Protein AF-A0A377NEA4-F1 (afdb_monomer_lite)

Structure (mmCIF, N/CA/C/O backbone):
data_AF-A0A377NEA4-F1
#
_entry.id   AF-A0A377NEA4-F1
#
loop_
_atom_site.group_PDB
_atom_site.id
_atom_site.type_symbol
_atom_site.label_atom_id
_atom_site.label_alt_id
_atom_site.label_comp_id
_atom_site.label_asym_id
_atom_site.label_entity_id
_atom_site.label_seq_id
_atom_site.pdbx_PDB_ins_code
_atom_site.Cartn_x
_atom_site.Cartn_y
_atom_site.Cartn_z
_atom_site.occupancy
_atom_site.B_iso_or_equiv
_atom_site.auth_seq_id
_atom_site.auth_comp_id
_atom_site.auth_asym_id
_atom_site.auth_atom_id
_atom_site.pdbx_PDB_model_num
ATOM 1 N N . MET A 1 1 ? -15.624 -3.177 6.284 1.00 82.00 1 MET A N 1
ATOM 2 C CA . MET A 1 1 ? -14.310 -3.693 6.730 1.00 82.00 1 MET A CA 1
ATOM 3 C C . MET A 1 1 ? -13.541 -2.515 7.301 1.00 82.00 1 MET A C 1
ATOM 5 O O . MET A 1 1 ? -13.669 -1.435 6.729 1.00 82.00 1 MET A O 1
ATOM 9 N N . ARG A 1 2 ? -12.853 -2.656 8.438 1.00 95.75 2 ARG A N 1
ATOM 10 C CA . ARG A 1 2 ? -12.165 -1.505 9.048 1.00 95.75 2 ARG A CA 1
ATOM 11 C C . ARG A 1 2 ? -10.877 -1.191 8.296 1.00 95.75 2 ARG A C 1
ATOM 13 O O . ARG A 1 2 ? -10.332 -2.080 7.638 1.00 95.75 2 ARG A O 1
ATOM 20 N N . SER A 1 3 ? -10.391 0.045 8.404 1.00 96.44 3 SER A N 1
ATOM 21 C CA . SER A 1 3 ? -9.118 0.464 7.796 1.00 96.44 3 SER A CA 1
ATOM 22 C C . SER A 1 3 ? -7.979 -0.491 8.177 1.00 96.44 3 SER A C 1
ATOM 24 O O . SER A 1 3 ? -7.179 -0.878 7.329 1.00 96.44 3 SER A O 1
ATOM 26 N N . HIS A 1 4 ? -7.989 -0.974 9.423 1.00 96.81 4 HIS A N 1
ATOM 27 C CA . HIS A 1 4 ? -6.994 -1.900 9.963 1.00 96.81 4 HIS A CA 1
ATOM 28 C C . HIS A 1 4 ? -6.944 -3.235 9.216 1.00 96.81 4 HIS A C 1
ATOM 30 O O . HIS A 1 4 ? -5.868 -3.697 8.846 1.00 96.81 4 HIS A O 1
ATOM 36 N N . ASP A 1 5 ? -8.103 -3.839 8.952 1.00 97.62 5 ASP A N 1
ATOM 37 C CA . ASP A 1 5 ? -8.181 -5.130 8.265 1.00 97.62 5 ASP A CA 1
ATOM 38 C C . ASP A 1 5 ? -7.689 -5.009 6.816 1.00 97.62 5 ASP A C 1
ATOM 40 O O . ASP A 1 5 ? -7.060 -5.921 6.281 1.00 97.62 5 ASP A O 1
ATOM 44 N N . ILE A 1 6 ? -7.971 -3.870 6.175 1.00 97.94 6 ILE A N 1
ATOM 45 C CA . ILE A 1 6 ? -7.527 -3.574 4.809 1.00 97.94 6 ILE A CA 1
ATOM 46 C C . ILE A 1 6 ? -6.016 -3.353 4.783 1.00 97.94 6 ILE A C 1
ATOM 48 O O . ILE A 1 6 ? -5.328 -3.948 3.956 1.00 97.94 6 ILE A O 1
ATOM 52 N N . PHE A 1 7 ? -5.487 -2.563 5.719 1.00 97.56 7 PHE A N 1
ATOM 53 C CA . PHE A 1 7 ? -4.051 -2.345 5.840 1.00 97.56 7 PHE A CA 1
ATOM 54 C C . PHE A 1 7 ? -3.306 -3.662 6.082 1.00 97.56 7 PHE A C 1
ATOM 56 O O . PHE A 1 7 ? -2.292 -3.915 5.441 1.00 97.56 7 PHE A O 1
ATOM 63 N N . ASN A 1 8 ? -3.850 -4.562 6.908 1.00 96.75 8 ASN A N 1
ATOM 64 C CA . ASN A 1 8 ? -3.272 -5.892 7.097 1.00 96.75 8 ASN A CA 1
ATOM 65 C C . ASN A 1 8 ? -3.204 -6.677 5.776 1.00 96.75 8 ASN A C 1
ATOM 67 O O . ASN A 1 8 ? -2.181 -7.293 5.487 1.00 96.75 8 ASN A O 1
ATOM 71 N N . LYS A 1 9 ? -4.230 -6.606 4.916 1.00 97.44 9 LYS A N 1
ATOM 72 C CA . LYS A 1 9 ? -4.179 -7.231 3.579 1.00 97.44 9 LYS A CA 1
ATOM 73 C C . LYS A 1 9 ? -3.094 -6.623 2.690 1.00 97.44 9 LYS A C 1
ATOM 75 O O . LYS A 1 9 ? -2.421 -7.371 1.983 1.00 97.44 9 LYS A O 1
ATOM 80 N N . ILE A 1 10 ? -2.891 -5.306 2.755 1.00 96.81 10 ILE A N 1
ATOM 81 C CA . ILE A 1 10 ? -1.784 -4.627 2.063 1.00 96.81 10 ILE A CA 1
ATOM 82 C C . ILE A 1 10 ? -0.439 -5.164 2.576 1.00 96.81 10 ILE A C 1
ATOM 84 O O . ILE A 1 10 ? 0.412 -5.546 1.777 1.00 96.81 10 ILE A O 1
ATOM 88 N N . THR A 1 11 ? -0.265 -5.305 3.895 1.00 94.88 11 THR A N 1
ATOM 89 C CA . THR A 1 11 ? 0.965 -5.885 4.466 1.00 94.88 11 THR A CA 1
ATOM 90 C C . THR A 1 11 ? 1.153 -7.366 4.133 1.00 94.88 11 THR A C 1
ATOM 92 O O . THR A 1 11 ? 2.282 -7.817 3.962 1.00 94.88 11 THR A O 1
ATOM 95 N N . CYS A 1 12 ? 0.073 -8.139 3.975 1.00 94.56 12 CYS A N 1
ATOM 96 C CA . CYS A 1 12 ? 0.162 -9.514 3.491 1.00 94.56 12 CYS A CA 1
ATOM 97 C C . CYS A 1 12 ? 0.663 -9.561 2.043 1.00 94.56 12 CYS A C 1
ATOM 99 O O . CYS A 1 12 ? 1.498 -10.405 1.729 1.00 94.56 12 CYS A O 1
ATOM 101 N N . ALA A 1 13 ? 0.190 -8.657 1.175 1.00 93.81 13 ALA A N 1
ATOM 102 C CA . ALA A 1 13 ? 0.702 -8.545 -0.188 1.00 93.81 13 ALA A CA 1
ATOM 103 C C . ALA A 1 13 ? 2.204 -8.221 -0.182 1.00 93.81 13 ALA A C 1
ATOM 105 O O . ALA A 1 13 ? 2.972 -8.923 -0.832 1.00 93.81 13 ALA A O 1
ATOM 106 N N . ASP A 1 14 ? 2.637 -7.247 0.625 1.00 93.44 14 ASP A N 1
ATOM 107 C CA . ASP A 1 14 ? 4.062 -6.957 0.827 1.00 93.44 14 ASP A CA 1
ATOM 108 C C . ASP A 1 14 ? 4.860 -8.186 1.303 1.00 93.44 14 ASP A C 1
ATOM 110 O O . ASP A 1 14 ? 5.918 -8.510 0.761 1.00 93.44 14 ASP A O 1
ATOM 114 N N . THR A 1 15 ? 4.337 -8.902 2.297 1.00 92.56 15 THR A N 1
ATOM 115 C CA . THR A 1 15 ? 4.993 -10.087 2.855 1.00 92.56 15 THR A CA 1
ATOM 116 C C . THR A 1 15 ? 5.183 -11.158 1.781 1.00 92.56 15 THR A C 1
ATOM 118 O O . THR A 1 15 ? 6.259 -11.740 1.676 1.00 92.56 15 THR A O 1
ATOM 121 N N . LEU A 1 16 ? 4.177 -11.397 0.935 1.00 92.50 16 LEU A N 1
ATOM 122 C CA . LEU A 1 16 ? 4.284 -12.335 -0.187 1.00 92.50 16 LEU A CA 1
ATOM 123 C C . LEU A 1 16 ? 5.343 -11.896 -1.206 1.00 92.50 16 LEU A C 1
ATOM 125 O O . LEU A 1 16 ? 6.103 -12.738 -1.680 1.00 92.50 16 LEU A O 1
ATOM 129 N N . LEU A 1 17 ? 5.436 -10.596 -1.502 1.00 91.50 17 LEU A N 1
ATOM 130 C CA . LEU A 1 17 ? 6.499 -10.048 -2.354 1.00 91.50 17 LEU A CA 1
ATOM 131 C C . LEU A 1 17 ? 7.889 -10.257 -1.733 1.00 91.50 17 LEU A C 1
ATOM 133 O O . LEU A 1 17 ? 8.845 -10.516 -2.457 1.00 91.50 17 LEU A O 1
ATOM 137 N N . SER A 1 18 ? 7.996 -10.204 -0.401 1.00 88.38 18 SER A N 1
ATOM 138 C CA . SER A 1 18 ? 9.235 -10.457 0.351 1.00 88.38 18 SER A CA 1
ATOM 139 C C . SER A 1 18 ? 9.760 -11.889 0.219 1.00 88.38 18 SER A C 1
ATOM 141 O O . SER A 1 18 ? 10.964 -12.113 0.303 1.00 88.38 18 SER A O 1
ATOM 143 N N . PHE A 1 19 ? 8.854 -12.844 -0.004 1.00 89.12 19 PHE A N 1
ATOM 144 C CA . PHE A 1 19 ? 9.151 -14.269 -0.167 1.00 89.12 19 PHE A CA 1
ATOM 145 C C . PHE A 1 19 ? 9.239 -14.684 -1.642 1.00 89.12 19 PHE A C 1
ATOM 147 O O . PHE A 1 19 ? 9.031 -15.852 -1.966 1.00 89.12 19 PHE A O 1
ATOM 154 N N . ASP A 1 20 ? 9.483 -13.727 -2.542 1.00 84.75 20 ASP A N 1
ATOM 155 C CA . ASP A 1 20 ? 9.518 -13.937 -3.992 1.00 84.75 20 ASP A CA 1
ATOM 156 C C . ASP A 1 20 ? 8.246 -14.596 -4.550 1.00 84.75 20 ASP A C 1
ATOM 158 O O . ASP A 1 20 ? 8.283 -15.292 -5.572 1.00 84.75 20 ASP A O 1
ATOM 162 N N . GLY A 1 21 ? 7.100 -14.336 -3.907 1.00 83.88 21 GLY A N 1
ATOM 163 C CA . GLY A 1 21 ? 5.803 -14.889 -4.270 1.00 83.88 21 GLY A CA 1
ATOM 164 C C . GLY A 1 21 ? 5.524 -14.806 -5.772 1.00 83.88 21 GLY A C 1
ATOM 165 O O . GLY A 1 21 ? 5.894 -13.850 -6.465 1.00 83.88 21 GLY A O 1
ATOM 166 N N . ILE A 1 22 ? 4.884 -15.846 -6.304 1.00 85.19 22 ILE A N 1
ATOM 167 C CA . ILE A 1 22 ? 4.523 -15.892 -7.721 1.00 85.19 22 ILE A CA 1
ATOM 168 C C . ILE A 1 22 ? 3.403 -14.880 -7.954 1.00 85.19 22 ILE A C 1
ATOM 170 O O . ILE A 1 22 ? 2.341 -14.982 -7.342 1.00 85.19 22 ILE A O 1
ATOM 174 N N . ILE A 1 23 ? 3.641 -13.929 -8.858 1.00 88.75 23 ILE A N 1
ATOM 175 C CA . ILE A 1 23 ? 2.627 -13.005 -9.366 1.00 88.75 23 ILE A CA 1
ATOM 176 C C . ILE A 1 23 ? 2.157 -13.575 -10.708 1.00 88.75 23 ILE A C 1
ATOM 178 O O . ILE A 1 23 ? 2.914 -13.508 -11.675 1.00 88.75 23 ILE A O 1
ATOM 182 N N . PRO A 1 24 ? 0.955 -14.175 -10.791 1.00 87.50 24 PRO A N 1
ATOM 183 C CA . PRO A 1 24 ? 0.503 -14.819 -12.026 1.00 87.50 24 PRO A CA 1
ATOM 184 C C . PRO A 1 24 ? 0.254 -13.819 -13.161 1.00 87.50 24 PRO A C 1
ATOM 186 O O . PRO A 1 24 ? 0.442 -14.153 -14.325 1.00 87.50 24 PRO A O 1
ATOM 189 N N . SER A 1 25 ? -0.180 -12.605 -12.810 1.00 94.38 25 SER A N 1
ATOM 190 C CA . SER A 1 25 ? -0.509 -11.516 -13.729 1.00 94.38 25 SER A CA 1
ATOM 191 C C . SER A 1 25 ? -0.237 -10.175 -13.044 1.00 94.38 25 SER A C 1
ATOM 193 O O . SER A 1 25 ? -0.700 -9.954 -11.921 1.00 94.38 25 SER A O 1
ATOM 195 N N . LEU A 1 26 ? 0.525 -9.295 -13.703 1.00 95.25 26 LEU A N 1
ATOM 196 C CA . LEU A 1 26 ? 0.824 -7.954 -13.187 1.00 95.25 26 LEU A CA 1
ATOM 197 C C . LEU A 1 26 ? -0.423 -7.062 -13.183 1.00 95.25 26 LEU A C 1
ATOM 199 O O . LEU A 1 26 ? -0.637 -6.354 -12.203 1.00 95.25 26 LEU A O 1
ATOM 203 N N . SER A 1 27 ? -1.276 -7.158 -14.210 1.00 96.88 27 SER A N 1
ATOM 204 C CA . SER A 1 27 ? -2.534 -6.402 -14.282 1.00 96.88 27 SER A CA 1
ATOM 205 C C . SER A 1 27 ? -3.480 -6.790 -13.152 1.00 96.88 27 SER A C 1
ATOM 207 O O . SER A 1 27 ? -3.945 -5.931 -12.412 1.00 96.88 27 SER A O 1
ATOM 209 N N . ASP A 1 28 ? -3.696 -8.089 -12.940 1.00 96.81 28 ASP A N 1
ATOM 210 C CA . ASP A 1 28 ? -4.617 -8.575 -11.906 1.00 96.81 28 ASP A CA 1
ATOM 211 C C . ASP A 1 28 ? -4.096 -8.227 -10.509 1.00 96.81 28 ASP A C 1
ATOM 213 O O . ASP A 1 28 ? -4.859 -8.021 -9.563 1.00 96.81 28 ASP A O 1
ATOM 217 N N . PHE A 1 29 ? -2.772 -8.211 -10.352 1.00 96.56 29 PHE A N 1
ATOM 218 C CA . PHE A 1 29 ? -2.146 -7.799 -9.110 1.00 96.56 29 PHE A CA 1
ATOM 219 C C . PHE A 1 29 ? -2.319 -6.297 -8.872 1.00 96.56 29 PHE A C 1
ATOM 221 O O . PHE A 1 29 ? -2.720 -5.909 -7.774 1.00 96.56 29 PHE A O 1
ATOM 228 N N . GLN A 1 30 ? -2.113 -5.469 -9.899 1.00 97.62 30 GLN A N 1
ATOM 229 C CA . GLN A 1 30 ? -2.366 -4.032 -9.840 1.00 97.62 30 GLN A CA 1
ATOM 230 C C . GLN A 1 30 ? -3.826 -3.738 -9.473 1.00 97.62 30 GLN A C 1
ATOM 232 O O . GLN A 1 30 ? -4.071 -2.999 -8.524 1.00 97.62 30 GLN A O 1
ATOM 237 N N . GLU A 1 31 ? -4.794 -4.363 -10.148 1.00 97.94 31 GLU A N 1
ATOM 238 C CA . GLU A 1 31 ? -6.228 -4.189 -9.872 1.00 97.94 31 GLU A CA 1
ATOM 239 C C . GLU A 1 31 ? -6.584 -4.527 -8.417 1.00 97.94 31 GLU A C 1
ATOM 241 O O . GLU A 1 31 ? -7.364 -3.819 -7.769 1.00 97.94 31 GLU A O 1
ATOM 246 N N . LYS A 1 32 ? -5.977 -5.582 -7.859 1.00 97.62 32 LYS A N 1
ATOM 247 C CA . LYS A 1 32 ? -6.152 -5.939 -6.444 1.00 97.62 32 LYS A CA 1
ATOM 248 C C . LYS A 1 32 ? -5.577 -4.879 -5.510 1.00 97.62 32 LYS A C 1
ATOM 250 O O . LYS A 1 32 ? -6.223 -4.558 -4.513 1.00 97.62 32 LYS A O 1
ATOM 255 N N . LEU A 1 33 ? -4.392 -4.343 -5.804 1.00 98.12 33 LEU A N 1
ATOM 256 C CA . LEU A 1 33 ? -3.793 -3.271 -5.005 1.00 98.12 33 LEU A CA 1
ATOM 257 C C . LEU A 1 33 ? -4.627 -1.988 -5.079 1.00 98.12 33 LEU A C 1
ATOM 259 O O . LEU A 1 33 ? -4.916 -1.410 -4.033 1.00 98.12 33 LEU A O 1
ATOM 263 N N . ILE A 1 34 ? -5.091 -1.603 -6.272 1.00 98.44 34 ILE A N 1
ATOM 264 C CA . ILE A 1 34 ? -6.008 -0.472 -6.485 1.00 98.44 34 ILE A CA 1
ATOM 265 C C . ILE A 1 34 ? -7.251 -0.641 -5.611 1.00 98.44 34 ILE A C 1
ATOM 267 O O . ILE A 1 34 ? -7.541 0.212 -4.775 1.00 98.44 34 ILE A O 1
ATOM 271 N N . THR A 1 35 ? -7.912 -1.797 -5.710 1.00 98.38 35 THR A N 1
ATOM 272 C CA . THR A 1 35 ? -9.117 -2.103 -4.925 1.00 98.38 35 THR A CA 1
ATOM 273 C C . THR A 1 35 ? -8.861 -1.995 -3.417 1.00 98.38 35 THR A C 1
ATOM 275 O O . THR A 1 35 ? -9.695 -1.478 -2.673 1.00 98.38 35 THR A O 1
ATOM 278 N N . LEU A 1 36 ? -7.714 -2.483 -2.930 1.00 98.44 36 LEU A N 1
ATOM 279 C CA . LEU A 1 36 ? -7.352 -2.384 -1.514 1.00 98.44 36 LEU A CA 1
ATOM 280 C C . LEU A 1 36 ? -7.123 -0.933 -1.078 1.00 98.44 36 LEU A C 1
ATOM 282 O O . LEU A 1 36 ? -7.578 -0.555 -0.001 1.00 98.44 36 LEU A O 1
ATOM 286 N N . ILE A 1 37 ? -6.452 -0.121 -1.894 1.00 98.44 37 ILE A N 1
ATOM 287 C CA . ILE A 1 37 ? -6.167 1.288 -1.589 1.00 98.44 37 ILE A CA 1
ATOM 288 C C . ILE A 1 37 ? -7.457 2.114 -1.587 1.00 98.44 37 ILE A C 1
ATOM 290 O O . ILE A 1 37 ? -7.681 2.897 -0.662 1.00 98.44 37 ILE A O 1
ATOM 294 N N . GLU A 1 38 ? -8.353 1.893 -2.550 1.00 98.44 38 GLU A N 1
ATOM 295 C CA . GLU A 1 38 ? -9.672 2.535 -2.584 1.00 98.44 38 GLU A CA 1
ATOM 296 C C . GLU A 1 38 ? -10.502 2.179 -1.348 1.00 98.44 38 GLU A C 1
ATOM 298 O O . GLU A 1 38 ? -11.049 3.063 -0.683 1.00 98.44 38 GLU A O 1
ATOM 303 N N . GLN A 1 39 ? -10.551 0.890 -0.988 1.00 98.50 39 GLN A N 1
ATOM 304 C CA . GLN A 1 39 ? -11.226 0.439 0.228 1.00 98.50 39 GLN A CA 1
ATOM 305 C C . GLN A 1 39 ? -10.601 1.060 1.476 1.00 98.50 39 GLN A C 1
ATOM 307 O O . GLN A 1 39 ? -11.326 1.456 2.387 1.00 98.50 39 GLN A O 1
ATOM 312 N N . PHE A 1 40 ? -9.271 1.159 1.531 1.00 98.56 40 PHE A N 1
ATOM 313 C CA . PHE A 1 40 ? -8.558 1.745 2.660 1.00 98.56 40 PHE A CA 1
ATOM 314 C C . PHE A 1 40 ? -8.907 3.225 2.826 1.00 98.56 40 PHE A C 1
ATOM 316 O O . PHE A 1 40 ? -9.321 3.636 3.911 1.00 98.56 40 PHE A O 1
ATOM 323 N N . SER A 1 41 ? -8.835 3.997 1.737 1.00 98.00 41 SER A N 1
ATOM 324 C CA . SER A 1 41 ? -9.225 5.411 1.692 1.00 98.00 41 SER A CA 1
ATOM 325 C C . SER A 1 41 ? -10.679 5.603 2.121 1.00 98.00 41 SER A C 1
ATOM 327 O O . SER A 1 41 ? -10.977 6.433 2.984 1.00 98.00 41 SER A O 1
ATOM 329 N N . PHE A 1 42 ? -11.592 4.795 1.573 1.00 98.38 42 PHE A N 1
ATOM 330 C CA . PHE A 1 42 ? -13.008 4.835 1.921 1.00 98.38 42 PHE A CA 1
ATOM 3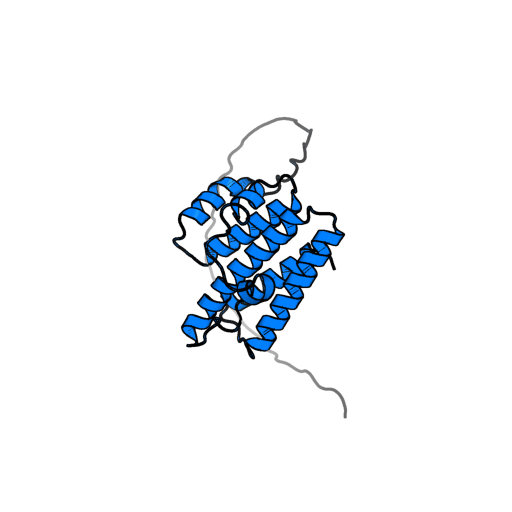31 C C . PHE A 1 42 ? -13.241 4.541 3.406 1.00 98.38 42 PHE A C 1
ATOM 333 O O . PHE A 1 42 ? -13.945 5.297 4.077 1.00 98.38 42 PHE A O 1
ATOM 340 N N . SER A 1 43 ? -12.629 3.483 3.942 1.00 98.44 43 SER A N 1
ATOM 341 C CA . SER A 1 43 ? -12.783 3.117 5.350 1.00 98.44 43 SER A CA 1
ATOM 342 C C . SER A 1 43 ? -12.204 4.171 6.288 1.00 98.44 43 SER A C 1
ATOM 344 O O . SER A 1 43 ? -12.850 4.490 7.279 1.00 98.44 43 SER A O 1
ATOM 346 N N . LEU A 1 44 ? -11.055 4.775 5.970 1.00 98.19 44 LEU A N 1
ATOM 347 C CA . LEU A 1 44 ? -10.497 5.862 6.779 1.00 98.19 44 LEU A CA 1
ATOM 348 C C . LEU A 1 44 ? -11.405 7.104 6.788 1.00 98.19 44 LEU A C 1
ATOM 350 O O . LEU A 1 44 ? -11.635 7.712 7.834 1.00 98.19 44 LEU A O 1
ATOM 354 N N . LYS A 1 45 ? -11.977 7.464 5.632 1.00 97.88 45 LYS A N 1
ATOM 355 C CA . LYS A 1 45 ? -12.955 8.560 5.528 1.00 97.88 45 LYS A CA 1
ATOM 356 C C . LYS A 1 45 ? -14.229 8.243 6.321 1.00 97.88 45 LYS A C 1
ATOM 358 O O . LYS A 1 45 ? -14.750 9.112 7.018 1.00 97.88 45 LYS A O 1
ATOM 363 N N . ALA A 1 46 ? -14.706 6.998 6.278 1.00 97.69 46 ALA A N 1
ATOM 364 C CA . ALA A 1 46 ? -15.852 6.538 7.067 1.00 97.69 46 ALA A CA 1
ATOM 365 C C . ALA A 1 46 ? -15.570 6.527 8.583 1.00 97.69 46 ALA A C 1
ATOM 367 O O . ALA A 1 46 ? -16.467 6.792 9.383 1.00 97.69 46 ALA A O 1
ATOM 368 N N . GLU A 1 47 ? -14.318 6.281 8.974 1.00 97.50 47 GLU A N 1
ATOM 369 C CA . GLU A 1 47 ? -13.813 6.378 10.350 1.00 97.50 47 GLU A CA 1
ATOM 370 C C . GLU A 1 47 ? -13.605 7.837 10.815 1.00 97.50 47 GLU A C 1
ATOM 372 O O . GLU A 1 47 ? -13.268 8.069 11.973 1.00 97.50 47 GLU A O 1
ATOM 377 N N . LYS A 1 48 ? -13.929 8.824 9.961 1.00 97.06 48 LYS A N 1
ATOM 378 C CA . LYS A 1 48 ? -13.895 10.276 10.223 1.00 97.06 48 LYS A CA 1
ATOM 379 C C . LYS A 1 48 ? -12.492 10.871 10.389 1.00 97.06 48 LYS A C 1
ATOM 381 O O . LYS A 1 48 ? -12.356 11.940 10.983 1.00 97.06 48 LYS A O 1
ATOM 386 N N . HIS A 1 49 ? -11.472 10.228 9.825 1.00 97.00 49 HIS A N 1
ATOM 387 C CA . HIS A 1 49 ? -10.131 10.807 9.739 1.00 97.00 49 HIS A CA 1
ATOM 388 C C . HIS A 1 49 ? -10.099 12.000 8.771 1.00 97.00 49 HIS A C 1
ATOM 390 O O . HIS A 1 49 ? -10.913 12.097 7.845 1.00 97.00 49 HIS A O 1
ATOM 396 N N . LEU A 1 50 ? -9.155 12.926 8.971 1.00 95.31 50 LEU A N 1
ATOM 397 C CA . LEU A 1 50 ? -9.039 14.122 8.135 1.00 95.31 50 LEU A CA 1
ATOM 398 C C . LEU A 1 50 ? -8.715 13.741 6.688 1.00 95.31 50 LEU A C 1
ATOM 400 O O . LEU A 1 50 ? -7.719 13.076 6.418 1.00 95.31 50 LEU A O 1
ATOM 404 N N . VAL A 1 51 ? -9.522 14.223 5.736 1.00 94.12 51 VAL A N 1
ATOM 405 C CA . VAL A 1 51 ? -9.405 13.862 4.309 1.00 94.12 51 VAL A CA 1
ATOM 406 C C . VAL A 1 51 ? -7.990 14.088 3.772 1.00 94.12 51 VAL A C 1
ATOM 408 O O . VAL A 1 51 ? -7.464 13.232 3.072 1.00 94.12 51 VAL A O 1
ATOM 411 N N . ILE A 1 52 ? -7.352 15.201 4.141 1.00 92.44 52 ILE A N 1
ATOM 412 C CA . ILE A 1 52 ? -5.983 15.516 3.712 1.00 92.44 52 ILE A CA 1
ATOM 413 C C . ILE A 1 52 ? -4.950 14.502 4.222 1.00 92.44 52 ILE A C 1
ATOM 415 O O . ILE A 1 52 ? -4.015 14.159 3.503 1.00 92.44 52 ILE A O 1
ATOM 419 N N . GLU A 1 53 ? -5.123 13.992 5.441 1.00 93.94 53 GLU A N 1
ATOM 420 C CA . GLU A 1 53 ? -4.236 12.984 6.021 1.00 93.94 53 GLU A CA 1
ATOM 421 C C . GLU A 1 53 ? -4.479 11.611 5.396 1.00 93.94 53 GLU A C 1
ATOM 423 O O . GLU A 1 53 ? -3.523 10.892 5.116 1.00 93.94 53 GLU A O 1
ATOM 428 N N . VAL A 1 54 ? -5.742 11.280 5.101 1.00 96.12 54 VAL A N 1
ATOM 429 C CA . VAL A 1 54 ? -6.102 10.056 4.374 1.00 96.12 54 VAL A CA 1
ATOM 430 C C . VAL A 1 54 ? -5.483 10.045 2.980 1.00 96.12 54 VAL A C 1
ATOM 432 O O . VAL A 1 54 ? -4.854 9.057 2.610 1.00 96.12 54 VAL A O 1
ATOM 435 N N . GLU A 1 55 ? -5.619 11.134 2.220 1.00 94.06 55 GLU A N 1
ATOM 436 C CA . GLU A 1 55 ? -5.020 11.252 0.884 1.00 94.06 55 GLU A CA 1
ATOM 437 C C . GLU A 1 55 ? -3.494 11.141 0.944 1.00 94.06 55 GLU A C 1
ATOM 439 O O . GLU A 1 55 ? -2.894 10.374 0.192 1.00 94.06 55 GLU A O 1
ATOM 444 N N . ARG A 1 56 ? -2.859 11.838 1.893 1.00 93.06 56 ARG A N 1
ATOM 445 C CA . ARG A 1 56 ? -1.407 11.778 2.093 1.00 93.06 56 ARG A CA 1
ATOM 446 C C . ARG A 1 56 ? -0.935 10.366 2.451 1.00 93.06 56 ARG A C 1
ATOM 448 O O . ARG A 1 56 ? 0.080 9.912 1.925 1.00 93.06 56 ARG A O 1
ATOM 455 N N . LEU A 1 57 ? -1.666 9.659 3.312 1.00 95.94 57 LEU A N 1
ATOM 456 C CA . LEU A 1 57 ? -1.355 8.279 3.682 1.00 95.94 57 LEU A CA 1
ATOM 457 C C . LEU A 1 57 ? -1.531 7.321 2.497 1.00 95.94 57 LEU A C 1
ATOM 459 O O . LEU A 1 57 ? -0.653 6.496 2.256 1.00 95.94 57 LEU A O 1
ATOM 463 N N . CYS A 1 58 ? -2.618 7.444 1.731 1.00 96.50 58 CYS A N 1
ATOM 464 C CA . CYS A 1 58 ? -2.850 6.614 0.545 1.00 96.50 58 CYS A CA 1
ATOM 465 C C . CYS A 1 58 ? -1.772 6.840 -0.519 1.00 96.50 58 CYS A C 1
ATOM 467 O O . CYS A 1 58 ? -1.262 5.873 -1.086 1.00 96.50 58 CYS A O 1
ATOM 469 N N . HIS A 1 59 ? -1.348 8.088 -0.722 1.00 94.88 59 HIS A N 1
ATOM 470 C CA . HIS A 1 59 ? -0.232 8.397 -1.607 1.00 94.88 59 HIS A CA 1
ATOM 471 C C . HIS A 1 59 ? 1.063 7.717 -1.142 1.00 94.88 59 HIS A C 1
ATOM 473 O O . HIS A 1 59 ? 1.780 7.126 -1.948 1.00 94.88 59 HIS A O 1
ATOM 479 N N . GLN A 1 60 ? 1.372 7.769 0.157 1.00 93.12 60 GLN A N 1
ATOM 480 C CA . GLN A 1 60 ? 2.554 7.100 0.706 1.00 93.12 60 GLN A CA 1
ATOM 481 C C . GLN A 1 60 ? 2.488 5.573 0.545 1.00 93.12 60 GLN A C 1
ATOM 483 O O . GLN A 1 60 ? 3.492 4.953 0.200 1.00 93.12 60 GLN A O 1
ATOM 488 N N . VAL A 1 61 ? 1.307 4.968 0.705 1.00 96.00 61 VAL A N 1
ATOM 489 C CA . VAL A 1 61 ? 1.090 3.539 0.423 1.00 96.00 61 VAL A CA 1
ATOM 490 C C . VAL A 1 61 ? 1.349 3.214 -1.052 1.00 96.00 61 VAL A C 1
ATOM 492 O O . VAL A 1 61 ? 2.047 2.241 -1.330 1.00 96.00 61 VAL A O 1
ATOM 495 N N . CYS A 1 62 ? 0.848 4.027 -1.990 1.00 95.56 62 CYS A N 1
ATOM 496 C CA . CYS A 1 62 ? 1.105 3.847 -3.425 1.00 95.56 62 CYS A CA 1
ATOM 497 C C . CYS A 1 62 ? 2.605 3.900 -3.729 1.00 95.56 62 CYS A C 1
ATOM 499 O O . CYS A 1 62 ? 3.142 2.981 -4.339 1.00 95.56 62 CYS A O 1
ATOM 501 N N . HIS A 1 63 ? 3.283 4.942 -3.239 1.00 92.00 63 HIS A N 1
ATOM 502 C CA . HIS A 1 63 ? 4.720 5.132 -3.428 1.00 92.00 63 HIS A CA 1
ATOM 503 C C . HIS A 1 63 ? 5.529 3.938 -2.910 1.00 92.00 63 HIS A C 1
ATOM 505 O O . HIS A 1 63 ? 6.369 3.392 -3.622 1.00 92.00 63 HIS A O 1
ATOM 511 N N . TYR A 1 64 ? 5.246 3.496 -1.685 1.00 93.06 64 TYR A N 1
ATOM 512 C CA . TYR A 1 64 ? 5.902 2.335 -1.095 1.00 93.06 64 TYR A CA 1
ATOM 513 C C . TYR A 1 64 ? 5.687 1.059 -1.922 1.00 93.06 64 TYR A C 1
ATOM 515 O O . TYR A 1 64 ? 6.648 0.345 -2.214 1.00 93.06 64 TYR A O 1
ATOM 523 N N . LEU A 1 65 ? 4.441 0.772 -2.317 1.00 95.44 65 LEU A N 1
ATOM 524 C CA . LEU A 1 65 ? 4.111 -0.431 -3.080 1.00 95.44 65 LEU A CA 1
ATOM 525 C C . LEU A 1 65 ? 4.755 -0.420 -4.470 1.00 95.44 65 LEU A C 1
ATOM 527 O O . LEU A 1 65 ? 5.279 -1.450 -4.883 1.00 95.44 65 LEU A O 1
ATOM 531 N N . ASP A 1 66 ? 4.791 0.724 -5.157 1.00 94.62 66 ASP A N 1
ATOM 532 C CA . ASP A 1 66 ? 5.449 0.844 -6.464 1.00 94.62 66 ASP A CA 1
ATOM 533 C C . ASP A 1 66 ? 6.940 0.487 -6.377 1.00 94.62 66 ASP A C 1
ATOM 535 O O . ASP A 1 66 ? 7.441 -0.295 -7.192 1.00 94.62 66 ASP A O 1
ATOM 539 N N . ILE A 1 67 ? 7.647 0.975 -5.350 1.00 91.69 67 ILE A N 1
ATOM 540 C CA . ILE A 1 67 ? 9.057 0.622 -5.114 1.00 91.69 67 ILE A CA 1
ATOM 541 C C . ILE A 1 67 ? 9.182 -0.863 -4.753 1.00 91.69 67 ILE A C 1
ATOM 543 O O . ILE A 1 67 ? 10.035 -1.571 -5.297 1.00 91.69 67 ILE A O 1
ATOM 547 N N . ARG A 1 68 ? 8.325 -1.360 -3.855 1.00 92.56 68 ARG A N 1
ATOM 548 C CA . ARG A 1 68 ? 8.361 -2.747 -3.380 1.00 92.56 68 ARG A CA 1
ATOM 549 C C . ARG A 1 68 ? 8.163 -3.752 -4.509 1.00 92.56 68 ARG A C 1
ATOM 551 O O . ARG A 1 68 ? 8.935 -4.706 -4.621 1.00 92.56 68 ARG A O 1
ATOM 558 N N . VAL A 1 69 ? 7.152 -3.534 -5.344 1.00 94.19 69 VAL A N 1
ATOM 559 C CA . VAL A 1 69 ? 6.855 -4.405 -6.482 1.00 94.19 69 VAL A CA 1
ATOM 560 C C . VAL A 1 69 ? 7.985 -4.333 -7.494 1.00 94.19 69 VAL A C 1
ATOM 562 O O . VAL A 1 69 ? 8.512 -5.379 -7.868 1.00 94.19 69 VAL A O 1
ATOM 565 N N . SER A 1 70 ? 8.442 -3.128 -7.844 1.00 92.31 70 SER A N 1
ATOM 566 C CA . SER A 1 70 ? 9.583 -2.945 -8.748 1.00 92.31 70 SER A CA 1
ATOM 567 C C . SER A 1 70 ? 10.807 -3.735 -8.284 1.00 92.31 70 SER A C 1
ATOM 569 O O . SER A 1 70 ? 11.384 -4.482 -9.068 1.00 92.31 70 SER A O 1
ATOM 571 N N . HIS A 1 71 ? 11.159 -3.661 -6.996 1.00 90.12 71 HIS A N 1
ATOM 572 C CA . HIS A 1 71 ? 12.266 -4.431 -6.426 1.00 90.12 71 HIS A CA 1
ATOM 573 C C . HIS A 1 71 ? 12.040 -5.951 -6.522 1.00 90.12 71 HIS A C 1
ATOM 575 O O . HIS A 1 71 ? 12.957 -6.688 -6.873 1.00 90.12 71 HIS A O 1
ATOM 581 N N . SER A 1 72 ? 10.823 -6.439 -6.254 1.00 90.94 72 SER A N 1
ATOM 582 C CA . SER A 1 72 ? 10.497 -7.875 -6.356 1.00 90.94 72 SER A CA 1
ATOM 583 C C . SER A 1 72 ? 10.530 -8.422 -7.793 1.00 90.94 72 SER A C 1
ATOM 585 O O . SER A 1 72 ? 10.695 -9.624 -8.000 1.00 90.94 72 SER A O 1
ATOM 587 N N . LEU A 1 73 ? 10.363 -7.549 -8.792 1.00 91.62 73 LEU A N 1
ATOM 588 C CA . LEU A 1 73 ? 10.362 -7.911 -10.210 1.00 91.62 73 LEU A CA 1
ATOM 589 C C . LEU A 1 73 ? 11.751 -7.840 -10.854 1.00 91.62 73 LEU A C 1
ATOM 591 O O . LEU A 1 73 ? 11.956 -8.477 -11.887 1.00 91.62 73 LEU A O 1
ATOM 595 N N . GLN A 1 74 ? 12.715 -7.141 -10.240 1.00 87.44 74 GLN A N 1
ATOM 596 C CA . GLN A 1 74 ? 14.085 -7.011 -10.764 1.00 87.44 74 GLN A CA 1
ATOM 597 C C . GLN A 1 74 ? 14.752 -8.367 -11.022 1.00 87.44 74 GLN A C 1
ATOM 599 O O . GLN A 1 74 ? 15.461 -8.526 -12.011 1.00 87.44 74 GLN A O 1
ATOM 604 N N . SER A 1 75 ? 14.500 -9.364 -10.171 1.00 84.31 75 SER A N 1
ATOM 605 C CA . SER A 1 75 ? 15.041 -10.720 -10.334 1.00 84.31 75 SER A CA 1
ATOM 606 C C . SER A 1 75 ? 14.375 -11.521 -11.462 1.00 84.31 75 SER A C 1
ATOM 608 O O . SER A 1 75 ? 14.900 -12.559 -11.861 1.00 84.31 75 SER A O 1
ATOM 610 N N . LYS A 1 76 ? 13.230 -11.055 -11.980 1.00 86.19 76 LYS A N 1
ATOM 611 C CA . LYS A 1 76 ? 12.362 -11.758 -12.942 1.00 86.19 76 LYS A CA 1
ATOM 612 C C . LYS A 1 76 ? 12.359 -11.118 -14.340 1.00 86.19 76 LYS A C 1
ATOM 614 O O . LYS A 1 76 ? 11.598 -11.571 -15.187 1.00 86.19 76 LYS A O 1
ATOM 619 N N . ASP A 1 77 ? 13.175 -10.085 -14.571 1.00 87.12 77 ASP A N 1
ATOM 620 C CA . ASP A 1 77 ? 13.227 -9.289 -15.816 1.00 87.12 77 ASP A CA 1
ATOM 621 C C . ASP A 1 77 ? 11.852 -8.729 -16.249 1.00 87.12 77 ASP A C 1
ATOM 623 O O . ASP A 1 77 ? 11.529 -8.592 -17.428 1.00 87.12 77 ASP A O 1
ATOM 627 N N . LEU A 1 78 ? 11.009 -8.419 -15.259 1.00 91.25 78 LEU A N 1
ATOM 628 C CA . LEU A 1 78 ? 9.696 -7.803 -15.441 1.00 91.25 78 LEU A CA 1
ATOM 629 C C . LEU A 1 78 ? 9.734 -6.344 -14.979 1.00 91.25 78 LEU A C 1
ATOM 631 O O . LEU A 1 78 ? 10.499 -5.980 -14.086 1.00 91.25 78 LEU A O 1
ATOM 635 N N . LYS A 1 79 ? 8.874 -5.509 -15.568 1.00 92.50 79 LYS A N 1
ATOM 636 C CA . LYS A 1 79 ? 8.781 -4.076 -15.257 1.00 92.50 79 LYS A CA 1
ATOM 637 C C . LYS A 1 79 ? 7.417 -3.712 -14.692 1.00 92.50 79 LYS A C 1
ATOM 639 O O . LYS A 1 79 ? 6.399 -4.251 -15.120 1.00 92.50 79 LYS A O 1
ATOM 644 N N . TRP A 1 80 ? 7.419 -2.773 -13.750 1.00 95.44 80 TRP A N 1
ATOM 645 C CA . TRP A 1 80 ? 6.214 -2.240 -13.111 1.00 95.44 80 TRP A CA 1
ATOM 646 C C . TRP A 1 80 ? 5.762 -0.889 -13.698 1.00 95.44 80 TRP A C 1
ATOM 648 O O . TRP A 1 80 ? 4.725 -0.372 -13.306 1.00 95.44 80 TRP A O 1
ATOM 658 N N . ASP A 1 81 ? 6.510 -0.325 -14.652 1.00 92.06 81 ASP A N 1
ATOM 659 C CA . ASP A 1 81 ? 6.327 1.050 -15.150 1.00 92.06 81 ASP A CA 1
ATOM 660 C C . ASP A 1 81 ? 4.911 1.334 -15.696 1.00 92.06 81 ASP A C 1
ATOM 662 O O . ASP A 1 81 ? 4.354 2.405 -15.456 1.00 92.06 81 ASP A O 1
ATOM 666 N N . ASP A 1 82 ? 4.296 0.358 -16.372 1.00 93.38 82 ASP A N 1
ATOM 667 C CA . ASP A 1 82 ? 2.932 0.471 -16.916 1.00 93.38 82 ASP A CA 1
ATOM 668 C C . ASP A 1 82 ? 1.836 0.288 -15.848 1.00 93.38 82 ASP A C 1
ATOM 670 O O . ASP A 1 82 ? 0.659 0.550 -16.100 1.00 93.38 82 ASP A O 1
ATOM 674 N N . TYR A 1 83 ? 2.220 -0.152 -14.648 1.00 95.94 83 TYR A N 1
ATOM 675 C CA . TYR A 1 83 ? 1.326 -0.535 -13.556 1.00 95.94 83 TYR A CA 1
ATOM 676 C C . TYR A 1 83 ? 1.475 0.359 -12.313 1.00 95.94 83 TYR A C 1
ATOM 678 O O . TYR A 1 83 ? 0.915 0.051 -11.258 1.00 95.94 83 TYR A O 1
ATOM 686 N N . LEU A 1 84 ? 2.192 1.482 -12.426 1.00 95.56 84 LEU A N 1
ATOM 687 C CA . LEU A 1 84 ? 2.436 2.402 -11.314 1.00 95.56 84 LEU A CA 1
ATOM 688 C C . LEU A 1 84 ? 1.126 2.874 -10.663 1.00 95.56 84 LEU A C 1
ATOM 690 O O . LEU A 1 84 ? 0.273 3.499 -11.301 1.00 95.56 84 LEU A O 1
ATOM 694 N N . LEU A 1 85 ? 0.991 2.615 -9.365 1.00 96.69 85 LEU A N 1
ATOM 695 C CA . LEU A 1 85 ? -0.157 3.005 -8.551 1.00 96.69 85 LEU A CA 1
ATOM 696 C C . LEU A 1 85 ? -0.211 4.520 -8.380 1.00 96.69 85 LEU A C 1
ATOM 698 O O . LEU A 1 85 ? -1.287 5.112 -8.459 1.00 96.69 85 LEU A O 1
ATOM 702 N N . LEU A 1 86 ? 0.946 5.164 -8.200 1.00 93.12 86 LEU A N 1
ATOM 703 C CA . LEU A 1 86 ? 1.018 6.622 -8.157 1.00 93.12 86 LEU A CA 1
ATOM 704 C C . LEU A 1 86 ? 0.478 7.253 -9.438 1.00 93.12 86 LEU A C 1
ATOM 706 O O . LEU A 1 86 ? -0.302 8.199 -9.369 1.00 93.12 86 LEU A O 1
ATOM 710 N N . HIS A 1 87 ? 0.842 6.697 -10.594 1.00 93.56 87 HIS A N 1
ATOM 711 C CA . HIS A 1 87 ? 0.328 7.177 -11.870 1.00 93.56 87 HIS A CA 1
ATOM 712 C C . HIS A 1 87 ? -1.185 6.943 -11.974 1.00 93.56 87 HIS A C 1
ATOM 714 O O . HIS A 1 87 ? -1.916 7.858 -12.348 1.00 93.56 87 HIS A O 1
ATOM 720 N N . HIS A 1 88 ? -1.668 5.764 -11.580 1.00 95.12 88 HIS A N 1
ATOM 721 C CA . HIS A 1 88 ? -3.095 5.449 -11.603 1.00 95.12 88 HIS A CA 1
ATOM 722 C C . HIS A 1 88 ? -3.943 6.440 -10.783 1.00 95.12 88 HIS A C 1
ATOM 724 O O . HIS A 1 88 ? -4.936 6.959 -11.288 1.00 95.12 88 HIS A O 1
ATOM 730 N N . PHE A 1 89 ? -3.554 6.721 -9.535 1.00 94.12 89 PHE A N 1
ATOM 731 C CA . PHE A 1 89 ? -4.352 7.558 -8.631 1.00 94.12 89 PHE A CA 1
ATOM 732 C C . PHE A 1 89 ? -4.093 9.061 -8.774 1.00 94.12 89 PHE A C 1
ATOM 734 O O . PHE A 1 89 ? -5.003 9.859 -8.551 1.00 94.12 89 PHE A O 1
ATOM 741 N N . TYR A 1 90 ? -2.867 9.461 -9.120 1.00 90.56 90 TYR A N 1
ATOM 742 C CA . TYR A 1 90 ? -2.422 10.857 -9.037 1.00 90.56 90 TYR A CA 1
ATOM 743 C C . TYR A 1 90 ? -1.885 11.420 -10.361 1.00 90.56 90 TYR A C 1
ATOM 745 O O . TYR A 1 90 ? -1.569 12.608 -10.432 1.00 90.56 90 TYR A O 1
ATOM 753 N N . GLY A 1 91 ? -1.829 10.616 -11.426 1.00 87.25 91 GLY A N 1
ATOM 754 C CA . GLY A 1 91 ? -1.311 11.035 -12.727 1.00 87.25 91 GLY A CA 1
ATOM 755 C C . GLY A 1 91 ? 0.222 11.050 -12.803 1.00 87.25 91 GLY A C 1
ATOM 756 O O . GLY A 1 91 ? 0.928 10.656 -11.874 1.00 87.25 91 GLY A O 1
ATOM 757 N N . TYR A 1 92 ? 0.762 11.495 -13.941 1.00 73.69 92 TYR A N 1
ATOM 758 C CA . TYR A 1 92 ? 2.205 11.698 -14.092 1.00 73.69 92 TYR A CA 1
ATOM 759 C C . TYR A 1 92 ? 2.674 12.894 -13.251 1.00 73.69 92 TYR A C 1
ATOM 761 O O . TYR A 1 92 ? 2.025 13.944 -13.281 1.00 73.69 92 TYR A O 1
ATOM 769 N N . PRO A 1 93 ? 3.821 12.798 -12.554 1.00 64.06 93 PRO A N 1
ATOM 770 C CA . PRO A 1 93 ? 4.343 13.916 -11.786 1.00 64.06 93 PRO A CA 1
ATOM 771 C C . PRO A 1 93 ? 4.753 15.070 -12.716 1.00 64.06 93 PRO A C 1
ATOM 773 O O . PRO A 1 93 ? 5.810 15.049 -13.343 1.00 64.06 93 PRO A O 1
ATOM 776 N N . THR A 1 94 ? 3.935 16.121 -12.780 1.00 46.56 94 THR A N 1
ATOM 777 C CA . THR A 1 94 ? 4.415 17.490 -13.036 1.00 46.56 94 THR A CA 1
ATOM 778 C C . THR A 1 94 ? 5.270 17.951 -11.846 1.00 46.56 94 THR A C 1
ATOM 780 O O . THR A 1 94 ? 5.048 17.465 -10.735 1.00 46.56 94 THR A O 1
ATOM 783 N N . PRO A 1 95 ? 6.274 18.830 -12.031 1.00 47.44 95 PRO A N 1
ATOM 784 C CA . PRO A 1 95 ? 7.366 18.979 -11.072 1.00 47.44 95 PRO A CA 1
ATOM 785 C C . PRO A 1 95 ? 6.883 19.315 -9.653 1.00 47.44 95 PRO A C 1
ATOM 787 O O . PRO A 1 95 ? 6.217 20.322 -9.436 1.00 47.44 95 PRO A O 1
ATOM 790 N N . ALA A 1 96 ? 7.280 18.421 -8.739 1.00 42.00 96 ALA A N 1
ATOM 791 C CA . ALA A 1 96 ? 7.294 18.471 -7.279 1.00 42.00 96 ALA A CA 1
ATOM 792 C C . ALA A 1 96 ? 6.035 19.022 -6.582 1.00 42.00 96 ALA A C 1
ATOM 794 O O . ALA A 1 96 ? 5.908 20.221 -6.344 1.00 42.00 96 ALA A O 1
ATOM 795 N N . LEU A 1 97 ? 5.178 18.116 -6.087 1.00 44.69 97 LEU A N 1
ATOM 796 C CA . LEU A 1 97 ? 4.382 18.402 -4.889 1.00 44.69 97 LEU A CA 1
ATOM 797 C C . LEU A 1 97 ? 5.348 18.548 -3.702 1.00 44.69 97 LEU A C 1
ATOM 799 O O . LEU A 1 97 ? 5.652 17.598 -2.985 1.00 44.69 97 LEU A O 1
ATOM 803 N N . THR A 1 98 ? 5.873 19.756 -3.537 1.00 45.88 98 THR A N 1
ATOM 804 C CA . THR A 1 98 ? 6.672 20.167 -2.389 1.00 45.88 98 THR A CA 1
ATOM 805 C C . THR A 1 98 ? 5.809 20.125 -1.122 1.00 45.88 98 THR A C 1
ATOM 807 O O . THR A 1 98 ? 4.677 20.613 -1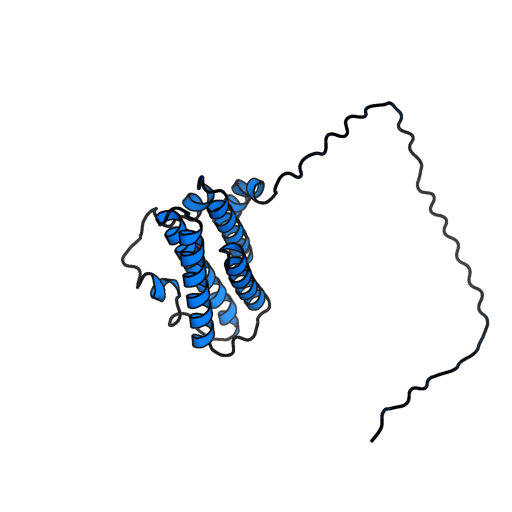.096 1.00 45.88 98 THR A O 1
ATOM 810 N N . ASP A 1 99 ? 6.351 19.488 -0.086 1.00 45.00 99 ASP A N 1
ATOM 811 C CA . ASP A 1 99 ? 5.955 19.481 1.332 1.00 45.00 99 ASP A CA 1
ATOM 812 C C . ASP A 1 99 ? 4.644 18.782 1.738 1.00 45.00 99 ASP A C 1
ATOM 814 O O . ASP A 1 99 ? 4.555 18.229 2.836 1.00 45.00 99 ASP A O 1
ATOM 818 N N . ASN A 1 100 ? 3.641 18.691 0.862 1.00 45.09 100 ASN A N 1
ATOM 819 C CA . ASN A 1 100 ? 2.328 18.140 1.231 1.00 45.09 100 ASN A CA 1
ATOM 820 C C . ASN A 1 100 ? 2.211 16.611 1.190 1.00 45.09 100 ASN A C 1
ATOM 822 O O . ASN A 1 100 ? 1.141 16.093 1.510 1.00 45.09 100 ASN A O 1
ATOM 826 N N . ILE A 1 101 ? 3.281 15.893 0.848 1.00 60.88 101 ILE A N 1
ATOM 827 C CA . ILE A 1 101 ? 3.310 14.424 0.787 1.00 60.88 101 ILE A CA 1
ATOM 828 C C . ILE A 1 101 ? 4.407 13.838 1.689 1.00 60.88 101 ILE A C 1
ATOM 830 O O . ILE A 1 101 ? 4.759 12.673 1.561 1.00 60.88 101 ILE A O 1
ATOM 834 N N . SER A 1 102 ? 4.984 14.613 2.609 1.00 77.50 102 SER A N 1
ATOM 835 C CA . SER A 1 102 ? 6.045 14.080 3.469 1.00 77.50 102 SER A CA 1
ATOM 836 C C . SER A 1 102 ? 5.496 13.020 4.432 1.00 77.50 102 SER A C 1
ATOM 838 O O . SER A 1 102 ? 4.519 13.261 5.151 1.00 77.50 102 SER A O 1
ATOM 840 N N . LEU A 1 103 ? 6.147 11.852 4.471 1.00 85.12 103 LEU A N 1
ATOM 841 C CA . LEU A 1 103 ? 5.908 10.813 5.476 1.00 85.12 103 LEU A CA 1
ATOM 842 C C . LEU A 1 103 ? 6.049 11.386 6.896 1.00 85.12 103 LEU A C 1
ATOM 844 O O . LEU A 1 103 ? 5.257 11.054 7.773 1.00 85.12 103 LEU A O 1
ATOM 848 N N . GLU A 1 104 ? 6.973 12.325 7.105 1.00 87.56 104 GLU A N 1
ATOM 849 C CA . GLU A 1 104 ? 7.182 13.007 8.388 1.00 87.56 104 GLU A CA 1
ATOM 850 C C . GLU A 1 104 ? 5.940 13.750 8.872 1.00 87.56 104 GLU A C 1
ATOM 852 O O . GLU A 1 104 ? 5.634 13.757 10.064 1.00 87.56 104 GLU A O 1
ATOM 857 N N . ALA A 1 105 ? 5.181 14.349 7.954 1.00 88.69 105 ALA A N 1
ATOM 858 C CA . ALA A 1 105 ? 3.961 15.052 8.315 1.00 88.69 105 ALA A CA 1
ATOM 859 C C . ALA A 1 105 ? 2.885 14.082 8.833 1.00 88.69 105 ALA A C 1
ATOM 861 O O . ALA A 1 105 ? 2.111 14.449 9.712 1.00 88.69 105 ALA A O 1
ATOM 862 N N . LEU A 1 106 ? 2.856 12.839 8.336 1.00 92.31 106 LEU A N 1
ATOM 863 C CA . LEU A 1 106 ? 1.986 11.786 8.872 1.00 92.31 106 LEU A CA 1
ATOM 864 C C . LEU A 1 106 ? 2.505 11.242 10.212 1.00 92.31 106 LEU A C 1
ATOM 866 O O . LEU A 1 106 ? 1.715 10.999 11.121 1.00 92.31 106 LEU A O 1
ATOM 870 N N . LEU A 1 107 ? 3.825 11.090 10.368 1.00 92.06 107 LEU A N 1
ATOM 871 C CA . LEU A 1 107 ? 4.454 10.651 11.626 1.00 92.06 107 LEU A CA 1
ATOM 872 C C . LEU A 1 107 ? 4.208 11.645 12.783 1.00 92.06 107 LEU A C 1
ATOM 874 O O . LEU A 1 107 ? 4.136 11.249 13.955 1.00 92.06 107 LEU A O 1
ATOM 878 N N . ASN A 1 108 ? 4.045 12.928 12.445 1.00 91.12 108 ASN A N 1
ATOM 879 C CA . ASN A 1 108 ? 3.691 14.024 13.353 1.00 91.12 108 ASN A CA 1
ATOM 880 C C . ASN A 1 108 ? 2.185 14.322 13.426 1.00 91.12 108 ASN A C 1
ATOM 882 O O . ASN A 1 108 ? 1.796 15.305 14.056 1.00 91.12 108 ASN A O 1
ATOM 886 N N . SER A 1 109 ? 1.334 13.503 12.801 1.00 92.00 109 SER A N 1
ATOM 887 C CA . SER A 1 109 ? -0.115 13.664 12.910 1.00 92.00 109 SER A CA 1
ATOM 888 C C . SER A 1 109 ? -0.571 13.562 14.372 1.00 92.00 109 SER A C 1
ATOM 890 O O . SER A 1 109 ? -0.043 12.766 15.154 1.00 92.00 109 SER A O 1
ATOM 892 N N . HIS A 1 110 ? -1.571 14.371 14.729 1.00 92.62 110 HIS A N 1
ATOM 893 C CA . HIS A 1 110 ? -2.264 14.273 16.018 1.00 92.62 110 HIS A CA 1
ATOM 894 C C . HIS A 1 110 ? -3.269 13.113 16.033 1.00 92.62 110 HIS A C 1
ATOM 896 O O . HIS A 1 110 ? -3.749 12.726 17.097 1.00 92.62 110 HIS A O 1
ATOM 902 N N . ASP A 1 111 ? -3.591 12.561 14.863 1.00 94.50 111 ASP A N 1
ATOM 903 C CA . ASP A 1 111 ? -4.399 11.365 14.733 1.00 94.50 111 ASP A CA 1
ATOM 904 C C . ASP A 1 111 ? -3.527 10.128 14.994 1.00 94.50 111 ASP A C 1
ATOM 906 O O . ASP A 1 111 ? -2.609 9.782 14.239 1.00 94.50 111 ASP A O 1
ATOM 910 N N . GLU A 1 112 ? -3.807 9.451 16.107 1.00 93.12 112 GLU A N 1
ATOM 911 C CA . GLU A 1 112 ? -3.058 8.268 16.531 1.00 93.12 112 GLU A CA 1
ATOM 912 C C . GLU A 1 112 ? -3.130 7.147 15.483 1.00 93.12 112 GLU A C 1
ATOM 914 O O . GLU A 1 112 ? -2.149 6.448 15.249 1.00 93.12 112 GLU A O 1
ATOM 919 N N . THR A 1 113 ? -4.263 6.996 14.796 1.00 94.94 113 THR A N 1
ATOM 920 C CA . THR A 1 113 ? -4.443 5.927 13.808 1.00 94.94 113 THR A CA 1
ATOM 921 C C . THR A 1 113 ? -3.621 6.207 12.552 1.00 94.94 113 THR A C 1
ATOM 923 O O . THR A 1 113 ? -2.901 5.328 12.072 1.00 94.94 113 THR A O 1
ATOM 926 N N . ILE A 1 114 ? -3.667 7.443 12.047 1.00 96.12 114 ILE A N 1
ATOM 927 C CA . ILE A 1 114 ? -2.869 7.862 10.886 1.00 96.12 114 ILE A 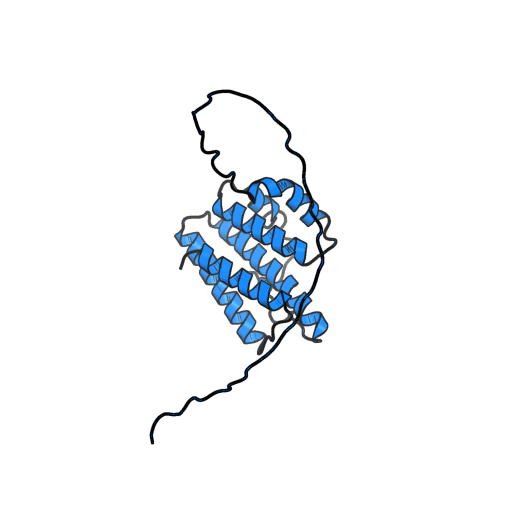CA 1
ATOM 928 C C . ILE A 1 114 ? -1.374 7.746 11.184 1.00 96.12 114 ILE A C 1
ATOM 930 O O . ILE A 1 114 ? -0.633 7.150 10.396 1.00 96.12 114 ILE A O 1
ATOM 934 N N . SER A 1 115 ? -0.929 8.270 12.328 1.00 94.75 115 SER A N 1
ATOM 935 C CA . SER A 1 115 ? 0.481 8.198 12.715 1.00 94.75 115 SER A CA 1
ATOM 936 C C . SER A 1 115 ? 0.949 6.750 12.890 1.00 94.75 115 SER A C 1
ATOM 938 O O . SER A 1 115 ? 2.022 6.401 12.399 1.00 94.75 115 SER A O 1
ATOM 940 N N . GLN A 1 116 ? 0.134 5.862 13.474 1.00 94.25 116 GLN A N 1
ATOM 941 C CA . GLN A 1 116 ? 0.445 4.430 13.560 1.00 94.25 116 GLN A CA 1
ATOM 942 C C . GLN A 1 116 ? 0.596 3.765 12.185 1.00 94.25 116 GLN A C 1
ATOM 944 O O . GLN A 1 116 ? 1.516 2.964 12.001 1.00 94.25 116 GLN A O 1
ATOM 949 N N . TYR A 1 117 ? -0.261 4.075 11.206 1.00 96.00 117 TYR A N 1
ATOM 950 C CA . TYR A 1 117 ? -0.084 3.551 9.846 1.00 96.00 117 TYR A CA 1
ATOM 951 C C . TYR A 1 117 ? 1.190 4.073 9.187 1.00 96.00 117 TYR A C 1
ATOM 953 O O . TYR A 1 117 ? 1.910 3.293 8.565 1.00 96.00 117 TYR A O 1
ATOM 961 N N . ALA A 1 118 ? 1.508 5.355 9.364 1.00 94.75 118 ALA A N 1
ATOM 962 C CA . ALA A 1 118 ? 2.731 5.949 8.836 1.00 94.75 118 ALA A CA 1
ATOM 963 C C . ALA A 1 118 ? 3.991 5.303 9.427 1.00 94.75 118 ALA A C 1
ATOM 965 O O . ALA A 1 118 ? 4.928 4.994 8.697 1.00 94.75 118 ALA A O 1
ATOM 966 N N . ILE A 1 119 ? 3.993 5.022 10.732 1.00 92.12 119 ILE A N 1
ATOM 967 C CA . ILE A 1 119 ? 5.100 4.328 11.399 1.00 92.12 119 ILE A CA 1
ATOM 968 C C . ILE A 1 119 ? 5.252 2.897 10.869 1.00 92.12 119 ILE A C 1
ATOM 970 O O . ILE A 1 119 ? 6.367 2.448 10.609 1.00 92.12 119 ILE A O 1
ATOM 974 N N . LYS A 1 120 ? 4.144 2.167 10.683 1.00 93.31 120 LYS A N 1
ATOM 975 C CA . LYS A 1 120 ? 4.189 0.823 10.086 1.00 93.31 120 LYS A CA 1
ATOM 976 C C . LYS A 1 120 ? 4.755 0.868 8.673 1.00 93.31 120 LYS A C 1
ATOM 978 O O . LYS A 1 120 ? 5.602 0.051 8.338 1.00 93.31 120 LYS A O 1
ATOM 983 N N . LEU A 1 121 ? 4.326 1.838 7.869 1.00 92.50 121 LEU A N 1
ATOM 984 C CA . LEU A 1 121 ? 4.836 2.028 6.517 1.00 92.50 121 LEU A CA 1
ATOM 985 C C . LEU A 1 121 ? 6.337 2.352 6.514 1.00 92.50 121 LEU A C 1
ATOM 987 O O . LEU A 1 121 ? 7.080 1.768 5.736 1.00 92.50 121 LEU A O 1
ATOM 991 N N . LEU A 1 122 ? 6.799 3.207 7.431 1.00 91.00 122 LEU A N 1
ATOM 992 C CA . LEU A 1 122 ? 8.220 3.498 7.620 1.00 91.00 122 LEU A CA 1
ATOM 993 C C . LEU A 1 122 ? 9.022 2.227 7.937 1.00 91.00 122 LEU A C 1
ATOM 995 O O . LEU A 1 122 ? 10.041 1.969 7.301 1.00 91.00 122 LEU A O 1
ATOM 999 N N . ALA A 1 123 ? 8.539 1.405 8.873 1.00 89.44 123 ALA A N 1
ATOM 1000 C CA . ALA A 1 123 ? 9.190 0.145 9.227 1.00 89.44 123 ALA A CA 1
ATOM 1001 C C . ALA A 1 123 ? 9.282 -0.816 8.027 1.00 89.44 123 ALA A C 1
ATOM 1003 O O . ALA A 1 123 ? 10.305 -1.474 7.833 1.00 89.44 123 ALA A O 1
ATOM 1004 N N . LEU A 1 124 ? 8.240 -0.871 7.194 1.00 89.06 124 LEU A N 1
ATOM 1005 C CA . LEU A 1 124 ? 8.243 -1.653 5.959 1.00 89.06 124 LEU A CA 1
ATOM 1006 C C . LEU A 1 124 ? 9.258 -1.120 4.932 1.00 89.06 124 LEU A C 1
ATOM 1008 O O . LEU A 1 124 ? 9.981 -1.910 4.325 1.00 89.06 124 LEU A O 1
ATOM 1012 N N . SER A 1 125 ? 9.360 0.201 4.770 1.00 86.50 125 SER A N 1
ATOM 1013 C CA . SER A 1 125 ? 10.331 0.846 3.874 1.00 86.50 125 SER A CA 1
ATOM 1014 C C . SER A 1 125 ? 11.783 0.593 4.291 1.00 86.50 125 SER A C 1
ATOM 1016 O O . SER A 1 125 ? 12.621 0.298 3.438 1.00 86.50 125 SER A O 1
ATOM 1018 N N . CYS A 1 126 ? 12.089 0.615 5.594 1.00 83.88 126 CYS A N 1
ATOM 1019 C CA . CYS A 1 126 ? 13.430 0.296 6.103 1.00 83.88 126 CYS A CA 1
ATOM 1020 C C . CYS A 1 126 ? 13.881 -1.130 5.746 1.00 83.88 126 CYS A C 1
ATOM 1022 O O . CYS A 1 126 ? 15.066 -1.367 5.517 1.00 83.88 126 CYS A O 1
ATOM 1024 N N . ASN A 1 127 ? 12.949 -2.084 5.654 1.00 79.06 127 ASN A N 1
ATOM 1025 C CA . ASN A 1 127 ? 13.267 -3.454 5.243 1.00 79.06 127 ASN A CA 1
ATOM 1026 C C . ASN A 1 127 ? 13.566 -3.579 3.741 1.00 79.06 127 ASN A C 1
ATOM 1028 O O . ASN A 1 127 ? 14.175 -4.564 3.321 1.00 79.06 127 ASN A O 1
ATOM 1032 N N . LEU A 1 128 ? 13.138 -2.607 2.930 1.00 77.69 128 LEU A N 1
ATOM 1033 C CA . LEU A 1 128 ? 13.340 -2.608 1.483 1.00 77.69 128 LEU A CA 1
ATOM 1034 C C . LEU A 1 128 ? 14.719 -2.063 1.099 1.00 77.69 128 LEU A C 1
ATOM 1036 O O . LEU A 1 128 ? 15.403 -2.632 0.251 1.00 77.69 128 LEU A O 1
ATOM 1040 N N . HIS A 1 129 ? 15.151 -0.995 1.768 1.00 67.69 129 HIS A N 1
ATOM 1041 C CA . HIS A 1 129 ? 16.439 -0.354 1.537 1.00 67.69 129 HIS A CA 1
ATOM 1042 C C . HIS A 1 129 ? 17.321 -0.497 2.773 1.00 67.69 129 HIS A C 1
ATOM 1044 O O . HIS A 1 129 ? 17.291 0.345 3.667 1.00 67.69 129 HIS A O 1
ATOM 1050 N N . LYS A 1 130 ? 18.176 -1.528 2.798 1.00 60.94 130 LYS A N 1
ATOM 1051 C CA . LYS A 1 130 ? 19.096 -1.790 3.925 1.00 60.94 130 LYS A CA 1
ATOM 1052 C C . LYS A 1 130 ? 20.027 -0.612 4.280 1.00 60.94 130 LYS A C 1
ATOM 1054 O O . LYS A 1 130 ? 20.632 -0.648 5.343 1.00 60.94 130 LYS A O 1
ATOM 1059 N N . ASN A 1 131 ? 20.117 0.414 3.426 1.00 58.56 131 ASN A N 1
ATOM 1060 C CA . ASN A 1 131 ? 20.986 1.583 3.584 1.00 58.56 131 ASN A CA 1
ATOM 1061 C C . ASN A 1 131 ? 20.257 2.934 3.412 1.00 58.56 131 ASN A C 1
ATOM 1063 O O . ASN A 1 131 ? 20.916 3.934 3.138 1.00 58.56 131 ASN A O 1
ATOM 1067 N N . ASP A 1 132 ? 18.923 2.994 3.515 1.00 73.38 132 ASP A N 1
ATOM 1068 C CA . ASP A 1 132 ? 18.226 4.290 3.514 1.00 73.38 132 ASP A CA 1
ATOM 1069 C C . ASP A 1 132 ? 18.390 4.980 4.876 1.00 73.38 132 ASP A C 1
ATOM 1071 O O . ASP A 1 132 ? 17.593 4.801 5.800 1.00 73.38 132 ASP A O 1
ATOM 1075 N N . GLU A 1 133 ? 19.477 5.743 5.000 1.00 76.69 133 GLU A N 1
ATOM 1076 C CA . GLU A 1 133 ? 19.871 6.425 6.231 1.00 76.69 133 GLU A CA 1
ATOM 1077 C C . GLU A 1 133 ? 18.770 7.360 6.748 1.00 76.69 133 GLU A C 1
ATOM 1079 O O . GLU A 1 133 ? 18.532 7.414 7.953 1.00 76.69 133 GLU A O 1
ATOM 1084 N N . HIS A 1 134 ? 18.040 8.031 5.854 1.00 80.06 134 HIS A N 1
ATOM 1085 C CA . HIS A 1 134 ? 16.962 8.939 6.232 1.00 80.06 134 HIS A CA 1
ATOM 1086 C C . HIS A 1 134 ? 15.790 8.187 6.873 1.00 80.06 134 HIS A C 1
ATOM 1088 O O . HIS A 1 134 ? 15.335 8.544 7.961 1.00 80.06 134 HIS A O 1
ATOM 1094 N N . SER A 1 135 ? 15.336 7.094 6.253 1.00 78.00 135 SER A N 1
ATOM 1095 C CA . SER A 1 135 ? 14.284 6.259 6.844 1.00 78.00 135 SER A CA 1
ATOM 1096 C C . SER A 1 135 ? 14.731 5.605 8.154 1.00 78.00 135 SER A C 1
ATOM 1098 O O . SER A 1 135 ? 13.936 5.511 9.087 1.00 78.00 135 SER A O 1
ATOM 1100 N N . LEU A 1 136 ? 16.001 5.199 8.275 1.00 79.81 136 LEU A N 1
ATOM 1101 C CA . LEU A 1 136 ? 16.550 4.659 9.526 1.00 79.81 136 LEU A CA 1
ATOM 1102 C C . LEU A 1 136 ? 16.608 5.713 10.643 1.00 79.81 136 LEU A C 1
ATOM 1104 O O . LEU A 1 136 ? 16.259 5.410 11.786 1.00 79.81 136 LEU A O 1
ATOM 1108 N N . GLN A 1 137 ? 16.995 6.951 10.325 1.00 84.56 137 GLN A N 1
ATOM 1109 C CA . GLN A 1 137 ? 16.972 8.074 11.266 1.00 84.56 137 GLN A CA 1
ATOM 1110 C C . GLN A 1 137 ? 15.542 8.379 11.724 1.00 84.56 137 GLN A C 1
ATOM 1112 O O . GLN A 1 137 ? 15.290 8.475 12.926 1.00 84.56 137 GLN A O 1
ATOM 1117 N N . LEU A 1 138 ? 14.584 8.453 10.793 1.00 84.12 138 LEU A N 1
ATOM 1118 C CA . LEU A 1 138 ? 13.171 8.609 11.135 1.00 84.12 138 LEU A CA 1
ATOM 1119 C C . LEU A 1 138 ? 12.682 7.455 12.014 1.00 84.12 138 LEU A C 1
ATOM 1121 O O . LEU A 1 138 ? 12.013 7.689 13.020 1.00 84.12 138 LEU A O 1
ATOM 1125 N N . LEU A 1 139 ? 13.042 6.210 11.702 1.00 83.81 139 LEU A N 1
ATOM 1126 C CA . LEU A 1 139 ? 12.617 5.066 12.501 1.00 83.81 139 LEU A CA 1
ATOM 1127 C C . LEU A 1 139 ? 13.157 5.169 13.932 1.00 83.81 139 LEU A C 1
ATOM 1129 O O . LEU A 1 139 ? 12.396 4.979 14.877 1.00 83.81 139 LEU A O 1
ATOM 1133 N N . ALA A 1 140 ? 14.424 5.551 14.107 1.00 84.75 140 ALA A N 1
ATOM 1134 C CA . ALA A 1 140 ? 15.017 5.770 15.426 1.00 84.75 140 ALA A CA 1
ATOM 1135 C C . ALA A 1 140 ? 14.298 6.875 16.227 1.00 84.75 140 ALA A C 1
ATOM 1137 O O . ALA A 1 140 ? 14.145 6.748 17.445 1.00 84.75 140 ALA A O 1
ATOM 1138 N N . LEU A 1 141 ? 13.811 7.926 15.558 1.00 86.06 141 LEU A N 1
ATOM 1139 C CA . LEU A 1 141 ? 13.044 9.006 16.188 1.00 86.06 141 LEU A CA 1
ATOM 1140 C C . LEU A 1 141 ? 11.637 8.557 16.606 1.00 86.06 141 LEU A C 1
ATOM 1142 O O . LEU A 1 141 ? 11.178 8.901 17.696 1.00 86.06 141 LEU A O 1
ATOM 1146 N N . TYR A 1 142 ? 10.956 7.763 15.778 1.00 85.75 142 TYR A N 1
ATOM 1147 C CA . TYR A 1 142 ? 9.553 7.384 15.990 1.00 85.75 142 TYR A CA 1
ATOM 1148 C C . TYR A 1 142 ? 9.350 5.980 16.584 1.00 85.75 142 TYR A C 1
ATOM 1150 O O . TYR A 1 142 ? 8.214 5.614 16.880 1.00 85.75 142 TYR A O 1
ATOM 1158 N N . GLN A 1 143 ? 10.415 5.211 16.846 1.00 81.25 143 GLN A N 1
ATOM 1159 C CA . GLN A 1 143 ? 10.328 3.848 17.400 1.00 81.25 143 GLN A CA 1
ATOM 1160 C C . GLN A 1 143 ? 9.557 3.770 18.722 1.00 81.25 143 GLN A C 1
ATOM 1162 O O . GLN A 1 143 ? 8.866 2.791 18.986 1.00 81.25 143 GLN A O 1
ATOM 1167 N N . HIS A 1 144 ? 9.620 4.819 19.545 1.00 81.31 144 HIS A N 1
ATOM 1168 C CA . HIS A 1 144 ? 8.908 4.879 20.822 1.00 81.31 144 HIS A CA 1
ATOM 1169 C C . HIS A 1 144 ? 7.381 4.818 20.648 1.00 81.31 144 HIS A C 1
ATOM 1171 O O . HIS A 1 144 ? 6.678 4.430 21.573 1.00 81.31 144 HIS A O 1
ATOM 1177 N N . LYS A 1 145 ? 6.866 5.164 19.459 1.00 80.25 145 LYS A N 1
ATOM 1178 C CA . LYS A 1 145 ? 5.443 5.078 19.114 1.00 80.25 145 LYS A CA 1
ATOM 1179 C C . LYS A 1 145 ? 5.015 3.684 18.620 1.00 80.25 145 LYS A C 1
ATOM 1181 O O . LYS A 1 145 ? 3.820 3.444 18.484 1.00 80.25 145 LYS A O 1
ATOM 1186 N N . LEU A 1 146 ? 5.953 2.767 18.341 1.00 68.44 146 LEU A N 1
ATOM 1187 C CA . LEU A 1 146 ? 5.650 1.373 17.963 1.00 68.44 146 LEU A CA 1
ATOM 1188 C C . LEU A 1 146 ? 5.252 0.518 19.167 1.00 68.44 146 LEU A C 1
ATOM 1190 O O . LEU A 1 146 ? 4.449 -0.405 19.038 1.00 68.44 146 LEU A O 1
ATOM 1194 N N . VAL A 1 147 ? 5.837 0.805 20.328 1.00 61.53 147 VAL A N 1
ATOM 1195 C CA . VAL A 1 147 ? 5.611 0.045 21.552 1.00 61.53 147 VAL A CA 1
ATOM 1196 C C . VAL A 1 147 ? 4.510 0.741 22.333 1.00 61.53 147 VAL A C 1
ATOM 1198 O O . VAL A 1 147 ? 4.715 1.810 22.901 1.00 61.53 147 VAL A O 1
A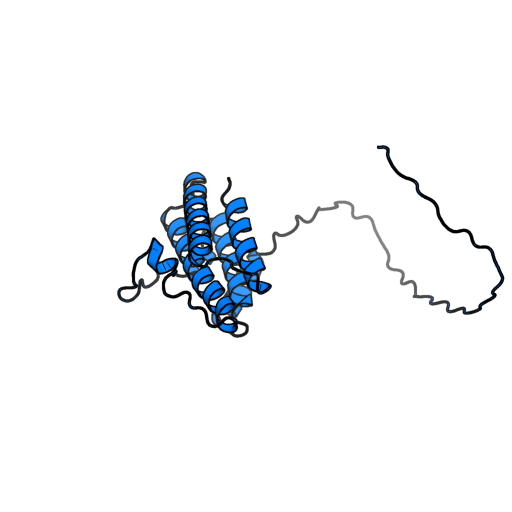TOM 1201 N N . LYS A 1 148 ? 3.326 0.129 22.379 1.00 57.44 148 LYS A N 1
ATOM 1202 C CA . LYS A 1 148 ? 2.318 0.525 23.360 1.00 57.44 148 LYS A CA 1
ATOM 1203 C C . LYS A 1 148 ? 2.918 0.220 24.740 1.00 57.44 148 LYS A C 1
ATOM 1205 O O . LYS A 1 148 ? 3.295 -0.934 24.947 1.00 57.44 148 LYS A O 1
ATOM 1210 N N . PRO A 1 149 ? 3.058 1.190 25.662 1.00 48.84 149 PRO A N 1
ATOM 1211 C CA . PRO A 1 149 ? 3.480 0.861 27.013 1.00 48.84 149 PRO A CA 1
ATOM 1212 C C . PRO A 1 149 ? 2.461 -0.129 27.578 1.00 48.84 149 PRO A C 1
ATOM 1214 O O . PRO A 1 149 ? 1.268 0.180 27.645 1.00 48.84 149 PRO A O 1
ATOM 1217 N N . GLU A 1 150 ? 2.913 -1.333 27.928 1.00 45.00 150 GLU A N 1
ATOM 1218 C CA . GLU A 1 150 ? 2.130 -2.231 28.773 1.00 45.00 150 GLU A CA 1
ATOM 1219 C C . GLU A 1 150 ? 1.734 -1.429 30.021 1.00 45.00 150 GLU A C 1
ATOM 1221 O O . GLU A 1 150 ? 2.603 -0.792 30.630 1.00 45.00 150 GLU A O 1
ATOM 1226 N N . PRO A 1 151 ? 0.447 -1.391 30.407 1.00 50.34 151 PRO A N 1
ATOM 1227 C CA . PRO A 1 151 ? 0.088 -0.794 31.675 1.00 50.34 151 PRO A CA 1
ATOM 1228 C C . PRO A 1 151 ? 0.797 -1.604 32.758 1.00 50.34 151 PRO A C 1
ATOM 1230 O O . PRO A 1 151 ? 0.503 -2.785 32.952 1.00 50.34 151 PRO A O 1
ATOM 1233 N N . ILE A 1 152 ? 1.747 -0.969 33.446 1.00 51.81 152 ILE A N 1
ATOM 1234 C CA . ILE A 1 152 ? 2.325 -1.506 34.673 1.00 51.81 152 ILE A CA 1
ATOM 1235 C C . ILE A 1 152 ? 1.135 -1.760 35.594 1.00 51.81 152 ILE A C 1
ATOM 1237 O O . ILE A 1 152 ? 0.496 -0.819 36.067 1.00 51.81 152 ILE A O 1
ATOM 1241 N N . LYS A 1 153 ? 0.795 -3.034 35.804 1.00 49.69 153 LYS A N 1
ATOM 1242 C CA . LYS A 1 153 ? -0.096 -3.416 36.891 1.00 49.69 153 LYS A CA 1
ATOM 1243 C C . LYS A 1 153 ? 0.628 -2.983 38.160 1.00 49.69 153 LYS A C 1
ATOM 1245 O O . LYS A 1 153 ? 1.676 -3.538 38.480 1.00 49.69 153 LYS A O 1
ATOM 1250 N N . GLN A 1 154 ? 0.135 -1.935 38.814 1.00 45.97 154 GLN A N 1
ATOM 1251 C CA . GLN A 1 154 ? 0.535 -1.625 40.178 1.00 45.97 154 GLN A CA 1
ATOM 1252 C C . GLN A 1 154 ? 0.047 -2.788 41.043 1.00 45.97 154 GLN A C 1
ATOM 1254 O O . GLN A 1 154 ? -1.119 -2.837 41.424 1.00 45.97 154 GLN A O 1
ATOM 1259 N N . ASP A 1 155 ? 0.925 -3.764 41.265 1.00 44.00 155 ASP A N 1
ATOM 1260 C CA . ASP A 1 155 ? 0.818 -4.665 42.406 1.00 44.00 155 ASP A CA 1
ATOM 1261 C C . ASP A 1 155 ? 1.197 -3.833 43.634 1.00 44.00 155 ASP A C 1
ATOM 1263 O O . ASP A 1 155 ? 2.363 -3.717 44.018 1.00 44.00 155 ASP A O 1
ATOM 1267 N N . ASP A 1 156 ? 0.192 -3.183 44.214 1.00 53.44 156 ASP A N 1
ATOM 1268 C CA . ASP A 1 156 ? 0.268 -2.706 45.586 1.00 53.44 156 ASP A CA 1
ATOM 1269 C C . ASP A 1 156 ? 0.191 -3.929 46.514 1.00 53.44 156 ASP A C 1
ATOM 1271 O O . ASP A 1 156 ? -0.864 -4.245 47.057 1.00 53.44 156 ASP A O 1
ATOM 1275 N N . ASP A 1 157 ? 1.317 -4.618 46.704 1.00 44.31 157 ASP A N 1
ATOM 1276 C CA . ASP A 1 157 ? 1.611 -5.271 47.983 1.00 44.31 157 ASP A CA 1
ATOM 1277 C C . ASP A 1 157 ? 3.127 -5.355 48.216 1.00 44.31 157 ASP A C 1
ATOM 1279 O O . ASP A 1 157 ? 3.823 -6.312 47.868 1.00 44.31 157 ASP A O 1
ATOM 1283 N N . ILE A 1 158 ? 3.665 -4.289 48.807 1.00 47.59 158 ILE A N 1
ATOM 1284 C CA . ILE A 1 158 ? 5.007 -4.293 49.379 1.00 47.59 158 ILE A CA 1
ATOM 1285 C C . ILE A 1 158 ? 4.905 -4.922 50.767 1.00 47.59 158 ILE A C 1
ATOM 1287 O O . ILE A 1 158 ? 4.618 -4.229 51.740 1.00 47.59 158 ILE A O 1
ATOM 1291 N N . THR A 1 159 ? 5.283 -6.196 50.889 1.00 39.59 159 THR A N 1
ATOM 1292 C CA . THR A 1 159 ? 5.849 -6.703 52.145 1.00 39.59 159 THR A CA 1
ATOM 1293 C C . THR A 1 159 ? 7.104 -7.539 51.890 1.00 39.59 159 THR A C 1
ATOM 1295 O O . THR A 1 159 ? 7.064 -8.746 51.705 1.00 39.59 159 THR A O 1
ATOM 1298 N N . GLY A 1 160 ? 8.249 -6.857 51.933 1.00 37.31 160 GLY A N 1
ATOM 1299 C CA . GLY A 1 160 ? 9.386 -7.279 52.750 1.00 37.31 160 GLY A CA 1
ATOM 1300 C C . GLY A 1 160 ? 10.121 -8.590 52.426 1.00 37.31 160 GLY A C 1
ATOM 1301 O O . GLY A 1 160 ? 9.859 -9.617 53.035 1.00 37.31 160 GLY A O 1
ATOM 1302 N N . ARG A 1 161 ? 11.271 -8.400 51.764 1.00 32.56 161 ARG A N 1
ATOM 1303 C CA . ARG A 1 161 ? 12.616 -8.803 52.240 1.00 32.56 161 ARG A CA 1
ATOM 1304 C C . ARG A 1 161 ? 13.246 -10.098 51.689 1.00 32.56 161 ARG A C 1
ATOM 1306 O O . ARG A 1 161 ? 12.797 -11.208 51.927 1.00 32.56 161 ARG A O 1
ATOM 1313 N N . SER A 1 162 ? 14.470 -9.857 51.209 1.00 33.91 162 SER A N 1
ATOM 1314 C CA . SER A 1 162 ? 15.695 -10.663 51.309 1.00 33.91 162 SER A CA 1
ATOM 1315 C C . SER A 1 162 ? 16.089 -11.543 50.122 1.00 33.91 162 SER A C 1
ATOM 1317 O O . SER A 1 162 ? 15.584 -12.637 49.915 1.00 33.91 162 SER A O 1
ATOM 1319 N N . GLN A 1 163 ? 17.108 -11.041 49.415 1.00 41.12 163 GLN A N 1
ATOM 1320 C CA . GLN A 1 163 ? 18.046 -11.793 48.589 1.00 41.12 163 GLN A CA 1
ATOM 1321 C C . GLN A 1 163 ? 18.602 -12.995 49.359 1.00 41.12 163 GLN A C 1
ATOM 1323 O O . GLN A 1 163 ? 19.129 -12.816 50.459 1.00 41.12 163 GLN A O 1
ATOM 1328 N N . VAL A 1 164 ? 18.570 -14.171 48.735 1.00 35.12 164 VAL A N 1
ATOM 1329 C CA . VAL A 1 164 ? 19.590 -15.206 48.911 1.00 35.12 164 VAL A CA 1
ATOM 1330 C C . VAL A 1 164 ? 19.855 -15.805 47.533 1.00 35.12 164 VAL A C 1
ATOM 1332 O O . VAL A 1 164 ? 18.947 -16.294 46.866 1.00 35.12 164 VAL A O 1
ATOM 1335 N N . GLU A 1 165 ? 21.103 -15.671 47.095 1.00 41.75 165 GLU A N 1
ATOM 1336 C CA . GLU A 1 165 ? 21.694 -16.397 45.977 1.00 41.75 165 GLU A CA 1
ATOM 1337 C C . GLU A 1 165 ? 21.566 -17.903 46.226 1.00 41.75 165 GLU A C 1
ATOM 1339 O O . GLU A 1 165 ? 21.998 -18.377 47.275 1.00 41.75 165 GLU A O 1
ATOM 1344 N N . GLU A 1 166 ? 21.083 -18.676 45.255 1.00 38.41 166 GLU A N 1
ATOM 1345 C CA . GLU A 1 166 ? 21.350 -20.112 45.252 1.00 38.41 166 GLU A CA 1
ATOM 1346 C C . GLU A 1 166 ? 21.831 -20.579 43.883 1.00 38.41 166 GLU A C 1
ATOM 1348 O O . GLU A 1 166 ? 21.320 -20.219 42.822 1.00 38.41 166 GLU A O 1
ATOM 1353 N N . ARG A 1 167 ? 22.950 -21.292 43.966 1.00 30.06 167 ARG A N 1
ATOM 1354 C CA . ARG A 1 167 ? 23.884 -21.633 42.907 1.00 30.06 167 ARG A CA 1
ATOM 1355 C C . ARG A 1 167 ? 23.297 -22.705 41.997 1.00 30.06 167 ARG A C 1
ATOM 1357 O O . ARG A 1 167 ? 22.655 -23.641 42.460 1.00 30.06 167 ARG A O 1
ATOM 1364 N N . PHE A 1 168 ? 23.633 -22.607 40.714 1.00 27.41 168 PHE A N 1
ATOM 1365 C CA . PHE A 1 168 ? 23.554 -23.716 39.769 1.00 27.41 168 PHE A CA 1
ATOM 1366 C C . PHE A 1 168 ? 24.330 -24.922 40.318 1.00 27.41 168 PHE A C 1
ATOM 1368 O O . PHE A 1 168 ? 25.549 -24.850 40.482 1.00 27.41 168 PHE A O 1
ATOM 1375 N N . ILE A 1 169 ? 23.627 -26.025 40.564 1.00 33.75 169 ILE A N 1
ATOM 1376 C CA . ILE A 1 169 ? 24.223 -27.359 40.627 1.00 33.75 169 ILE A CA 1
ATOM 1377 C C . ILE A 1 169 ? 23.911 -28.014 39.284 1.00 33.75 169 ILE A C 1
ATOM 1379 O O . ILE A 1 169 ? 22.754 -28.275 38.964 1.00 33.75 169 ILE A O 1
ATOM 1383 N N . ILE A 1 170 ? 24.952 -28.213 38.479 1.00 35.44 170 ILE A N 1
ATOM 1384 C CA . ILE A 1 170 ? 24.926 -29.111 37.326 1.00 35.44 170 ILE A CA 1
ATOM 1385 C C . ILE A 1 170 ? 25.454 -30.442 37.860 1.00 35.44 170 ILE A C 1
ATOM 1387 O O . ILE A 1 170 ? 26.638 -30.539 38.174 1.00 35.44 170 ILE A O 1
ATOM 1391 N N . GLU A 1 171 ? 24.580 -31.435 38.008 1.00 35.28 171 GLU A N 1
ATOM 1392 C CA . GLU A 1 171 ? 24.997 -32.829 38.158 1.00 35.28 171 GLU A CA 1
ATOM 1393 C C . GLU A 1 171 ? 24.944 -33.497 36.785 1.00 35.28 171 GLU A C 1
ATOM 1395 O O . GLU A 1 171 ? 23.886 -33.714 36.196 1.00 35.28 171 GLU A O 1
ATOM 1400 N N . GLU A 1 172 ? 26.137 -33.768 36.275 1.00 37.09 172 GLU A N 1
ATOM 1401 C CA . GLU A 1 172 ? 26.418 -34.671 35.174 1.00 37.09 172 GLU A CA 1
ATOM 1402 C C . GLU A 1 172 ? 26.471 -36.090 35.760 1.00 37.09 172 GLU A C 1
ATOM 1404 O O . GLU A 1 172 ? 27.220 -36.342 36.702 1.00 37.09 172 GLU A O 1
ATOM 1409 N N . THR A 1 173 ? 25.668 -37.018 35.246 1.00 32.34 173 THR A N 1
ATOM 1410 C CA . THR A 1 173 ? 25.922 -38.458 35.396 1.00 32.34 173 THR A CA 1
ATOM 1411 C C . THR A 1 173 ? 25.422 -39.184 34.155 1.00 32.34 173 THR A C 1
ATOM 1413 O O . THR A 1 173 ? 24.229 -39.422 33.972 1.00 32.34 173 THR A O 1
ATOM 1416 N N . ASP A 1 174 ? 26.377 -39.518 33.289 1.00 33.53 174 ASP A N 1
ATOM 1417 C CA . ASP A 1 174 ? 26.299 -40.687 32.425 1.00 33.53 174 ASP A CA 1
ATOM 1418 C C . ASP A 1 174 ? 26.215 -41.944 33.306 1.00 33.53 174 ASP A C 1
ATOM 1420 O O . ASP A 1 174 ? 26.999 -42.097 34.238 1.00 33.53 174 ASP A O 1
ATOM 1424 N N . GLU A 1 175 ? 25.296 -42.860 33.002 1.00 34.81 175 GLU A N 1
ATOM 1425 C CA . GLU A 1 175 ? 25.689 -44.184 32.512 1.00 34.81 175 GLU A CA 1
ATOM 1426 C C . GLU A 1 175 ? 24.484 -44.992 32.007 1.00 34.81 175 GLU A C 1
ATOM 1428 O O . GLU A 1 175 ? 23.354 -44.931 32.489 1.00 34.81 175 GLU A O 1
ATOM 1433 N N . VAL A 1 176 ? 24.788 -45.722 30.943 1.00 37.09 176 VAL A N 1
ATOM 1434 C CA . VAL A 1 176 ? 23.936 -46.530 30.081 1.00 37.09 176 VAL A CA 1
ATOM 1435 C C . VAL A 1 176 ? 23.752 -47.916 30.689 1.00 37.09 176 VAL A C 1
ATOM 1437 O O . VAL A 1 176 ? 24.744 -48.545 31.027 1.00 37.09 176 VAL A O 1
ATOM 1440 N N . GLU A 1 177 ? 22.541 -48.480 30.646 1.00 33.34 177 GLU A N 1
ATOM 1441 C CA . GLU A 1 177 ? 22.402 -49.929 30.457 1.00 33.34 177 GLU A CA 1
ATOM 1442 C C . GLU A 1 177 ? 21.174 -50.297 29.610 1.00 33.34 177 GLU A C 1
ATOM 1444 O O . GLU A 1 177 ? 20.032 -49.905 29.848 1.00 33.34 177 GLU A O 1
ATOM 1449 N N . ILE A 1 178 ? 21.467 -51.047 28.551 1.00 36.41 178 ILE A N 1
ATOM 1450 C CA . ILE A 1 178 ? 20.573 -51.542 27.509 1.00 36.41 178 ILE A CA 1
ATOM 1451 C C . ILE A 1 178 ? 20.064 -52.923 27.926 1.00 36.41 178 ILE A C 1
ATOM 1453 O O . ILE A 1 178 ? 20.883 -53.811 28.148 1.00 36.41 178 ILE A O 1
ATOM 1457 N N . SER A 1 179 ? 18.752 -53.186 27.847 1.00 33.34 179 SER A N 1
ATOM 1458 C CA . SER A 1 179 ? 18.292 -54.437 27.221 1.00 33.34 179 SER A CA 1
ATOM 1459 C C . SER A 1 179 ? 16.796 -54.518 26.896 1.00 33.34 179 SER A C 1
ATOM 1461 O O . SER A 1 179 ? 15.933 -54.533 27.762 1.00 33.34 179 SER A O 1
ATOM 1463 N N . THR A 1 180 ? 16.567 -54.684 25.591 1.00 32.62 180 THR A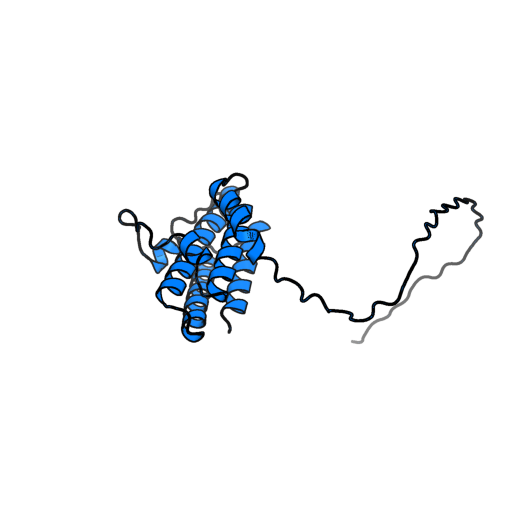 N 1
ATOM 1464 C CA . THR A 1 180 ? 15.734 -55.704 24.930 1.00 32.62 180 THR A CA 1
ATOM 1465 C C . THR A 1 180 ? 14.192 -55.727 25.071 1.00 32.62 180 THR A C 1
ATOM 1467 O O . THR A 1 180 ? 13.606 -56.364 25.933 1.00 32.62 180 THR A O 1
ATOM 1470 N N . ASN A 1 181 ? 13.569 -55.282 23.963 1.00 30.36 181 ASN A N 1
ATOM 1471 C CA . ASN A 1 181 ? 12.813 -56.134 23.018 1.00 30.36 181 ASN A CA 1
ATOM 1472 C C . ASN A 1 181 ? 11.298 -56.337 23.269 1.00 30.36 181 ASN A C 1
ATOM 1474 O O . ASN A 1 181 ? 10.899 -57.175 24.068 1.00 30.36 181 ASN A O 1
ATOM 1478 N N . LYS A 1 182 ? 10.448 -55.730 22.422 1.00 39.84 182 LYS A N 1
ATOM 1479 C CA . LYS A 1 182 ? 9.743 -56.446 21.331 1.00 39.84 182 LYS A CA 1
ATOM 1480 C C . LYS A 1 182 ? 8.869 -55.523 20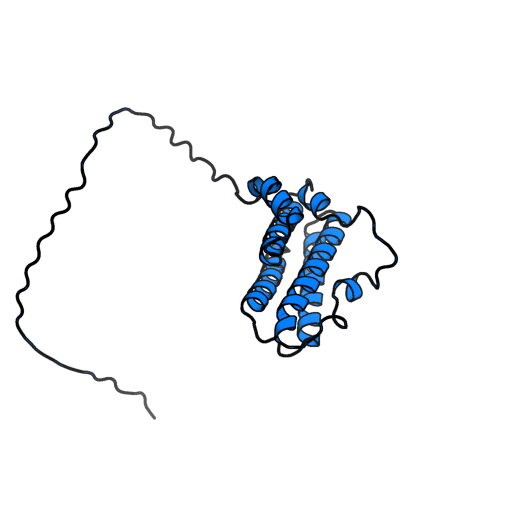.468 1.00 39.84 182 LYS A C 1
ATOM 1482 O O . LYS A 1 182 ? 8.166 -54.644 20.946 1.00 39.84 182 LYS A O 1
ATOM 1487 N N . ARG A 1 183 ? 8.947 -55.793 19.164 1.00 34.72 183 ARG A N 1
ATOM 1488 C CA . ARG A 1 183 ? 8.165 -55.250 18.042 1.00 34.72 183 ARG A CA 1
ATOM 1489 C C . ARG A 1 183 ? 6.670 -55.582 18.139 1.00 34.72 183 ARG A C 1
ATOM 1491 O O . ARG A 1 183 ? 6.357 -56.696 18.542 1.00 34.72 183 ARG A O 1
ATOM 1498 N N . GLN A 1 184 ? 5.827 -54.708 17.574 1.00 38.09 184 GLN A N 1
ATOM 1499 C CA . GLN A 1 184 ? 4.736 -54.998 16.607 1.00 38.09 184 GLN A CA 1
ATOM 1500 C C . GLN A 1 184 ? 4.045 -53.660 16.248 1.00 38.09 184 GLN A C 1
ATOM 1502 O O . GLN A 1 184 ? 3.451 -53.034 17.112 1.00 38.09 184 GLN A O 1
ATOM 1507 N N . LEU A 1 185 ? 4.361 -52.994 15.129 1.00 33.72 185 LEU A N 1
ATOM 1508 C CA . LEU A 1 185 ? 3.824 -53.140 13.759 1.00 33.72 185 LEU A CA 1
ATOM 1509 C C . LEU A 1 185 ? 2.280 -53.222 13.636 1.00 33.72 185 LEU A C 1
ATOM 1511 O O . LEU A 1 185 ? 1.711 -54.271 13.901 1.00 33.72 185 LEU A O 1
ATOM 1515 N N . TRP A 1 186 ? 1.711 -52.094 13.166 1.00 32.84 186 TRP A N 1
ATOM 1516 C CA . TRP A 1 186 ? 0.560 -51.817 12.270 1.00 32.84 186 TRP A CA 1
ATOM 1517 C C . TRP A 1 186 ? -0.707 -52.688 12.311 1.00 32.84 186 TRP A C 1
ATOM 1519 O O . TRP A 1 186 ? -0.625 -53.904 12.291 1.00 32.84 186 TRP A O 1
ATOM 1529 N N . HIS A 1 187 ? -1.881 -52.048 12.194 1.00 37.25 187 HIS A N 1
ATOM 1530 C CA . HIS A 1 187 ? -2.752 -52.164 11.007 1.00 37.25 187 HIS A CA 1
ATOM 1531 C C . HIS A 1 187 ? -4.000 -51.263 11.106 1.00 37.25 187 HIS A C 1
ATOM 1533 O O . HIS A 1 187 ? -4.795 -51.364 12.035 1.00 37.25 187 HIS A O 1
ATOM 1539 N N . THR A 1 188 ? -4.187 -50.422 10.087 1.00 43.88 188 THR A N 1
ATOM 1540 C CA . THR A 1 188 ? -5.483 -49.910 9.604 1.00 43.88 188 THR A CA 1
ATOM 1541 C C . THR A 1 188 ? -6.173 -50.984 8.747 1.00 43.88 188 THR A C 1
ATOM 1543 O O . THR A 1 188 ? -5.475 -51.786 8.120 1.00 43.88 188 THR A O 1
ATOM 1546 N N . PRO A 1 189 ? -7.518 -51.003 8.676 1.00 43.56 189 PRO A N 1
ATOM 1547 C CA . PRO A 1 189 ? -8.214 -50.903 7.371 1.00 43.56 189 PRO A CA 1
ATOM 1548 C C . PRO A 1 189 ? -9.502 -50.037 7.458 1.00 43.56 189 PRO A C 1
ATOM 1550 O O . PRO A 1 189 ? -10.188 -50.047 8.472 1.00 43.56 189 PRO A O 1
ATOM 1553 N N . ALA A 1 190 ? -9.740 -49.080 6.551 1.00 35.59 190 ALA A N 1
ATOM 1554 C CA . ALA A 1 190 ? -10.362 -49.156 5.210 1.00 35.59 190 ALA A CA 1
ATOM 1555 C C . ALA A 1 190 ? -11.917 -49.167 5.207 1.00 35.59 190 ALA A C 1
ATOM 1557 O O . ALA A 1 190 ? -12.552 -50.019 5.819 1.00 35.59 190 ALA A O 1
ATOM 1558 N N . LEU A 1 191 ? -12.490 -48.183 4.496 1.00 40.38 191 LEU A N 1
ATOM 1559 C CA . LEU A 1 191 ? -13.917 -47.947 4.202 1.00 40.38 191 LEU A CA 1
ATOM 1560 C C . LEU A 1 191 ? -14.449 -48.875 3.079 1.00 40.38 191 LEU A C 1
ATOM 1562 O O . LEU A 1 191 ? -13.652 -49.293 2.240 1.00 40.38 191 LEU A O 1
ATOM 1566 N N . PRO A 1 192 ? -15.774 -49.121 2.989 1.00 58.06 192 PRO A N 1
ATOM 1567 C CA . PRO A 1 192 ? -16.445 -49.641 1.784 1.00 58.06 192 PRO A CA 1
ATOM 1568 C C . PRO A 1 192 ? -16.753 -48.477 0.803 1.00 58.06 192 PRO A C 1
ATOM 1570 O O . PRO A 1 192 ? -16.891 -47.338 1.244 1.00 58.06 192 PRO A O 1
ATOM 1573 N N . SER A 1 193 ? -16.889 -48.630 -0.520 1.00 52.03 193 SER A N 1
ATOM 1574 C CA . SER A 1 193 ? -17.293 -49.768 -1.368 1.00 52.03 193 SER A CA 1
ATOM 1575 C C . SER A 1 193 ? -16.634 -49.662 -2.745 1.00 52.03 193 SER A C 1
ATOM 1577 O O . SER A 1 193 ? -16.388 -48.509 -3.165 1.00 52.03 193 SER A O 1
#

Radius of gyration: 26.89 Å; chains: 1; bounding box: 44×77×70 Å

Foldseek 3Di:
DALVVLVVVLVVLLVCLVVLHDDPDLVVVLVVLLVSLVVNLVNCVVVVHDNLLSVLLSLLSLVLVQLSVQLSCPVVPDHCVVSRPCCVPPNDDDPDPPPSNDLVVQCPDPPLVSNQSSLVSLVSSCVSDVPPVVSVVVNVVSVVSVDDPDPPPPPPDDDDDDDDDDDDDDDDDDDDDDDDDDDDDDDDDDDDD

Organism: NCBI:txid41202

Sequence (193 aa):
MRSHDIFNKITCADTLLSFDGIIPSLSDFQEKLITLIEQFSFSLKAEKHLVIEVERLCHQVCHYLDIRVSHSLQSKDLKWDDYLLLHHFYGYPTPALTDNISLEALLNSHDETISQYAIKLLALSCNLHKNDEHSLQLLALYQHKLVKPEPIKQDDDITGRSQVEERFIIEETDEVEISTNKRQLWHTPALPS

pLDDT: mean 76.65, std 23.69, range [27.41, 98.56]

Secondary structure (DSSP, 8-state):
--HHHHHHHHHHHHHHHHTT---S-HHHHHHHHHHHHHHHHHHHHHTT--HHHHHHHHHHHHHHHHHHHHHHHGGGT---GGG-HHHHHH-S--S---STT-HHHHHT-S-HHHHHHHHHHHHHHHHH-TT-HHHHHHHHHHGGGTSPPP-------------------------------------------